Protein AF-A0A1Q7XWP3-F1 (afdb_monomer)

Sequence (192 aa):
VVSLEVFKRYILNAPTAWIFDLDSMLYGTLFMMCGAYTLAAAGHVRADFVYIYMKPRGQAALDLALYFLFFIPGILGLIYAGYDYAALSWRIGEHSTVTAEGPPVYHFKSVIPLAGALVMLQGLAEIVRCVECLRTGAWPARLEDVEEIDVVQTQLGGSEFVDEESRRVAMEGAHAIDEAARHRSVVEHKNP

Solvent-accessible surface area (backbone atoms only — not comparable to full-atom values): 10643 Å² total; per-residue (Å²): 111,67,71,60,49,53,45,28,42,75,73,65,72,52,69,65,84,29,52,65,61,51,50,53,45,50,55,51,49,51,57,50,48,43,55,28,53,36,56,69,68,62,66,58,87,78,90,51,81,69,53,66,81,39,56,56,39,53,36,22,51,50,51,44,49,47,41,62,72,47,47,50,57,50,40,49,49,47,23,52,55,24,41,55,54,16,53,51,27,55,75,68,65,34,50,40,81,90,32,100,74,26,53,74,40,27,68,57,38,45,45,48,24,51,27,31,49,46,31,47,54,44,49,53,54,51,46,52,47,24,55,46,10,56,73,73,53,50,78,74,87,72,84,81,70,82,72,78,74,55,60,64,54,59,56,48,76,71,39,87,89,54,54,74,65,61,43,48,52,50,46,52,49,51,50,50,50,50,52,48,50,53,51,46,58,55,48,63,62,70,57,134

Secondary structure (DSSP, 8-state):
-HHHHHHHHHTSS---TTHHHHHHHHHHHHHHHHHHHHHHTT-S----HHHHTS-HHHHHHHHHHHIIIIIHHHHHHHHHHHHHHHHHHHHHT-B-SSSTTPPB-HHHHHHHHHHHHHHHHHHHHHHHHHHHHHHHSSPPPPPPP-----HHHHHHHT-SSS-HHHHHHHHHHHHHHHHHHHHHHHHHTT--

Foldseek 3Di:
DVVVQVCCVVPVVHHDQQVVVVVVLVVLLVVLLVLLVCLLQVVPDDPDPVLLPDQLLVNLVVLLCCCVPPVVVVLVVQLVVLVVVLVVLVVVQDFDPVTPRGHRCSVSSNSRNVSSVSNVVSSVVSNVQSVVCNVPSDGDDRDDPDPPPPPLLVVLVPDPPDDPVVSVVSVVVSVVVVVVVVVVVVVVSVDD

Radius of gyration: 23.7 Å; Cα contacts (8 Å, |Δi|>4): 153; chains: 1; bounding box: 55×34×57 Å

Structure (mmCIF, N/CA/C/O backbone):
data_AF-A0A1Q7XWP3-F1
#
_entry.id   AF-A0A1Q7XWP3-F1
#
loop_
_atom_site.group_PDB
_atom_site.id
_atom_site.type_symbol
_atom_site.label_atom_id
_atom_site.label_alt_id
_atom_site.label_comp_id
_atom_site.label_asym_id
_atom_site.label_entity_id
_atom_site.label_seq_id
_atom_site.pdbx_PDB_ins_code
_atom_site.Cartn_x
_atom_site.Cartn_y
_atom_site.Cartn_z
_atom_site.occupancy
_atom_site.B_iso_or_equiv
_atom_site.auth_seq_id
_atom_site.auth_comp_id
_atom_site.auth_asym_id
_atom_site.auth_atom_id
_atom_site.pdbx_PDB_model_num
ATOM 1 N N . VAL A 1 1 ? 21.278 2.346 -6.521 1.00 75.50 1 VAL A N 1
ATOM 2 C CA . VAL A 1 1 ? 21.340 2.516 -7.995 1.00 75.50 1 VAL A CA 1
ATOM 3 C C . VAL A 1 1 ? 22.304 3.629 -8.376 1.00 75.50 1 VAL A C 1
ATOM 5 O O . VAL A 1 1 ? 23.293 3.340 -9.038 1.00 75.50 1 VAL A O 1
ATOM 8 N N . VAL A 1 2 ? 22.098 4.845 -7.860 1.00 80.00 2 VAL A N 1
ATOM 9 C CA . VAL A 1 2 ? 22.939 6.029 -8.128 1.00 80.00 2 VAL A CA 1
ATOM 10 C C . VAL A 1 2 ? 24.444 5.774 -7.956 1.00 80.00 2 VAL A C 1
ATOM 12 O O . VAL A 1 2 ? 25.206 6.023 -8.883 1.00 80.00 2 VAL A O 1
ATOM 15 N N . SER A 1 3 ? 24.891 5.196 -6.836 1.00 82.06 3 SER A N 1
ATOM 16 C CA . SER A 1 3 ? 26.326 4.941 -6.599 1.00 82.06 3 SER A CA 1
ATOM 17 C C . SER A 1 3 ? 26.961 3.993 -7.625 1.00 82.06 3 SER A C 1
ATOM 19 O O . SER A 1 3 ? 28.129 4.141 -7.975 1.00 82.06 3 SER A O 1
ATOM 21 N N . LEU A 1 4 ? 26.184 3.030 -8.128 1.00 80.88 4 LEU A N 1
ATOM 22 C CA . LEU A 1 4 ? 26.634 2.036 -9.103 1.00 80.88 4 LEU A CA 1
ATOM 23 C C . LEU A 1 4 ? 26.776 2.667 -10.498 1.00 80.88 4 LEU A C 1
ATOM 25 O O . LEU A 1 4 ? 27.728 2.367 -11.216 1.00 80.88 4 LEU A O 1
ATOM 29 N N . GLU A 1 5 ? 25.883 3.595 -10.852 1.00 81.75 5 GLU A N 1
ATOM 30 C CA . GLU A 1 5 ? 25.992 4.367 -12.094 1.00 81.75 5 GLU A CA 1
ATOM 31 C C . GLU A 1 5 ? 27.137 5.379 -12.046 1.00 81.75 5 GLU A C 1
ATOM 33 O O . GLU A 1 5 ? 27.902 5.476 -13.002 1.00 81.75 5 GLU A O 1
ATOM 38 N N . VAL A 1 6 ? 27.313 6.085 -10.924 1.00 81.56 6 VAL A N 1
ATOM 39 C CA . VAL A 1 6 ? 28.458 6.988 -10.718 1.00 81.56 6 VAL A CA 1
ATOM 40 C C . VAL A 1 6 ? 29.762 6.207 -10.905 1.00 81.56 6 VAL A C 1
ATOM 42 O O . VAL A 1 6 ? 30.622 6.618 -11.681 1.00 81.56 6 VAL A O 1
ATOM 45 N N . PHE A 1 7 ? 29.885 5.027 -10.296 1.00 85.88 7 PHE A N 1
ATOM 46 C CA . PHE A 1 7 ? 31.042 4.157 -10.500 1.00 85.88 7 PHE A CA 1
ATOM 47 C C . PHE A 1 7 ? 31.242 3.796 -11.982 1.00 85.88 7 PHE A C 1
ATOM 49 O O . PHE A 1 7 ? 32.319 4.013 -12.535 1.00 85.88 7 PHE A O 1
ATOM 56 N N . LYS A 1 8 ? 30.210 3.293 -12.668 1.00 82.94 8 LYS A N 1
ATOM 57 C CA . LYS A 1 8 ? 30.311 2.903 -14.085 1.00 82.94 8 LYS A CA 1
ATOM 58 C C . LYS A 1 8 ? 30.679 4.063 -15.008 1.00 82.94 8 LYS A C 1
ATOM 60 O O . LYS A 1 8 ? 31.503 3.897 -15.906 1.00 82.94 8 LYS A O 1
ATOM 65 N N . ARG A 1 9 ? 30.087 5.234 -14.787 1.00 83.12 9 ARG A N 1
ATOM 66 C CA . ARG A 1 9 ? 30.285 6.415 -15.627 1.00 83.12 9 ARG A CA 1
ATOM 67 C C . ARG A 1 9 ? 31.675 7.015 -15.451 1.00 83.12 9 ARG A C 1
ATOM 69 O O . ARG A 1 9 ? 32.280 7.386 -16.447 1.00 83.12 9 ARG A O 1
ATOM 76 N N . TYR A 1 10 ? 32.176 7.089 -14.217 1.00 85.81 10 TYR A N 1
ATOM 77 C CA . TYR A 1 10 ? 33.447 7.762 -13.928 1.00 85.81 10 TYR A CA 1
ATOM 78 C C . TYR A 1 10 ? 34.660 6.828 -13.894 1.00 85.81 10 TYR A C 1
ATOM 80 O O . TYR A 1 10 ? 35.765 7.282 -14.172 1.00 85.81 10 TYR A O 1
ATOM 88 N N . ILE A 1 11 ? 34.483 5.542 -13.575 1.00 87.75 11 ILE A N 1
ATOM 89 C CA . ILE A 1 11 ? 35.595 4.579 -13.475 1.00 87.75 11 ILE A CA 1
ATOM 90 C C . ILE A 1 11 ? 35.646 3.664 -14.699 1.00 87.75 11 ILE A C 1
ATOM 92 O O . ILE A 1 11 ? 36.725 3.420 -15.231 1.00 87.75 11 ILE A O 1
ATOM 96 N N . LEU A 1 12 ? 34.496 3.173 -15.172 1.00 84.50 12 LEU A N 1
ATOM 97 C CA . LEU A 1 12 ? 34.437 2.225 -16.293 1.00 84.50 12 LEU A CA 1
ATOM 98 C C . LEU A 1 12 ? 34.185 2.889 -17.657 1.00 84.50 12 LEU A C 1
ATOM 100 O O . LEU A 1 12 ? 34.215 2.192 -18.667 1.00 84.50 12 LEU A O 1
ATOM 104 N N . ASN A 1 13 ? 33.936 4.207 -17.704 1.00 80.00 13 ASN A N 1
ATOM 105 C CA . ASN A 1 13 ? 33.553 4.954 -18.915 1.00 80.00 13 ASN A CA 1
ATOM 106 C C . ASN A 1 13 ? 32.414 4.290 -19.723 1.00 80.00 13 ASN A C 1
ATOM 108 O O . ASN A 1 13 ? 32.331 4.440 -20.940 1.00 80.00 13 ASN A O 1
ATOM 112 N N . ALA A 1 14 ? 31.524 3.558 -19.047 1.00 80.56 14 ALA A N 1
ATOM 113 C CA . ALA A 1 14 ? 30.456 2.771 -19.660 1.00 80.56 14 ALA A CA 1
ATOM 114 C C . ALA A 1 14 ? 29.099 3.140 -19.029 1.0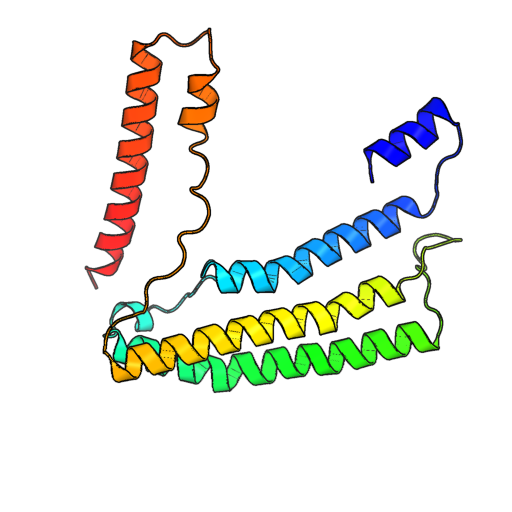0 80.56 14 ALA A C 1
ATOM 116 O O . ALA A 1 14 ? 28.604 2.402 -18.171 1.00 80.56 14 ALA A O 1
ATOM 117 N N . PRO A 1 15 ? 28.519 4.306 -19.382 1.00 78.50 15 PRO A N 1
ATOM 118 C CA . PRO A 1 15 ? 27.241 4.750 -18.829 1.00 78.50 15 PRO A CA 1
ATOM 119 C C . PRO A 1 15 ? 26.093 3.835 -19.272 1.00 78.50 15 PRO A C 1
ATOM 121 O O . PRO A 1 15 ? 26.050 3.394 -20.422 1.00 78.50 15 PRO A O 1
ATOM 124 N N . THR A 1 16 ? 25.142 3.573 -18.374 1.00 79.56 16 THR A N 1
ATOM 125 C CA . THR A 1 16 ? 23.995 2.699 -18.666 1.00 79.56 16 THR A CA 1
ATOM 126 C C . THR A 1 16 ? 22.783 3.556 -19.032 1.00 79.56 16 THR A C 1
ATOM 128 O O . THR A 1 16 ? 22.210 4.215 -18.169 1.00 79.56 16 THR A O 1
ATOM 131 N N . ALA A 1 17 ? 22.367 3.553 -20.302 1.00 79.62 17 ALA A N 1
ATOM 132 C CA . ALA A 1 17 ? 21.347 4.482 -20.804 1.00 79.62 17 ALA A CA 1
ATOM 133 C C . ALA A 1 17 ? 19.994 4.385 -20.068 1.00 79.62 17 ALA A C 1
ATOM 135 O O . ALA A 1 17 ? 19.380 5.404 -19.774 1.00 79.62 17 ALA A O 1
ATOM 136 N N . TRP A 1 18 ? 19.556 3.173 -19.722 1.00 83.06 18 TRP A N 1
ATOM 137 C CA . TRP A 1 18 ? 18.237 2.902 -19.134 1.00 83.06 18 TRP A CA 1
ATOM 138 C C . TRP A 1 18 ? 18.186 2.988 -17.599 1.00 83.06 18 TRP A C 1
ATOM 140 O O . TRP A 1 18 ? 17.156 2.705 -16.988 1.00 83.06 18 TRP A O 1
ATOM 150 N N . ILE A 1 19 ? 19.288 3.356 -16.942 1.00 84.62 19 ILE A N 1
ATOM 151 C CA . ILE A 1 19 ? 19.389 3.325 -15.476 1.00 84.62 19 ILE A CA 1
ATOM 152 C C . ILE A 1 19 ? 18.407 4.285 -14.789 1.00 84.62 19 ILE A C 1
ATOM 154 O O . ILE A 1 19 ? 17.911 3.983 -13.708 1.00 84.62 19 ILE A O 1
ATOM 158 N N . PHE A 1 20 ? 18.108 5.419 -15.426 1.00 83.50 20 PHE A N 1
ATOM 159 C CA . PHE A 1 20 ? 17.171 6.416 -14.910 1.00 83.50 20 PHE A CA 1
ATOM 160 C C . PHE A 1 20 ? 15.727 5.890 -14.912 1.00 83.50 20 PHE A C 1
ATOM 162 O O . PHE A 1 20 ? 14.982 6.093 -13.950 1.00 83.50 20 PHE A O 1
ATOM 169 N N . ASP A 1 21 ? 15.361 5.141 -15.953 1.00 86.56 21 ASP A N 1
ATOM 170 C CA . ASP A 1 21 ? 14.068 4.466 -16.057 1.00 86.56 21 ASP A CA 1
ATOM 171 C C . ASP A 1 21 ? 13.919 3.434 -14.931 1.00 86.56 21 ASP A C 1
ATOM 173 O O . ASP A 1 21 ? 12.885 3.386 -14.262 1.00 86.56 21 ASP A O 1
ATOM 177 N N . LEU A 1 22 ? 14.972 2.645 -14.671 1.00 87.38 22 LEU A N 1
ATOM 178 C CA . LEU A 1 22 ? 14.985 1.673 -13.575 1.00 87.38 22 LEU A CA 1
ATOM 179 C C . LEU A 1 22 ? 14.854 2.356 -12.208 1.00 87.38 22 LEU A C 1
ATOM 181 O O . LEU A 1 22 ? 14.096 1.886 -11.361 1.00 87.38 22 LEU A O 1
ATOM 185 N N . ASP A 1 23 ? 15.590 3.443 -11.980 1.00 88.25 23 ASP A N 1
ATOM 186 C CA . ASP A 1 23 ? 15.545 4.187 -10.719 1.00 88.25 23 ASP A CA 1
ATOM 187 C C . ASP A 1 23 ? 14.125 4.706 -10.445 1.00 88.25 23 ASP A C 1
ATOM 189 O O . ASP A 1 23 ? 13.568 4.481 -9.371 1.00 88.25 23 ASP A O 1
ATOM 193 N N . SER A 1 24 ? 13.475 5.265 -11.469 1.00 87.88 24 SER A N 1
ATOM 194 C CA . SER A 1 24 ? 12.080 5.714 -11.399 1.00 87.88 24 SER A CA 1
ATOM 195 C C . SER A 1 24 ? 11.110 4.570 -11.069 1.00 87.88 24 SER A C 1
ATOM 197 O O . SER A 1 24 ? 10.223 4.728 -10.227 1.00 87.88 24 SER A O 1
ATOM 199 N N . MET A 1 25 ? 11.290 3.392 -11.677 1.00 91.69 25 MET A N 1
ATOM 200 C CA . MET A 1 25 ? 10.489 2.197 -11.370 1.00 91.69 25 MET A CA 1
ATOM 201 C C . MET A 1 25 ? 10.702 1.713 -9.929 1.00 91.69 25 MET A C 1
ATOM 203 O O . MET A 1 25 ? 9.754 1.293 -9.263 1.00 91.69 25 MET A O 1
ATOM 207 N N . LEU A 1 26 ? 11.928 1.779 -9.411 1.00 90.88 26 LEU A N 1
ATOM 208 C CA . LEU A 1 26 ? 12.236 1.397 -8.033 1.00 90.88 26 LEU A CA 1
ATOM 209 C C . LEU A 1 26 ? 11.620 2.367 -7.023 1.00 90.88 26 LEU A C 1
ATOM 211 O O . LEU A 1 26 ? 10.997 1.919 -6.061 1.00 90.88 26 LEU A O 1
ATOM 215 N N . TYR A 1 27 ? 11.711 3.676 -7.265 1.00 90.19 27 TYR A N 1
ATOM 216 C CA . TYR A 1 27 ? 11.034 4.676 -6.436 1.00 90.19 27 TYR A CA 1
ATOM 217 C C . TYR A 1 27 ? 9.514 4.495 -6.449 1.00 90.19 27 TYR A C 1
ATOM 219 O O . TYR A 1 27 ? 8.887 4.501 -5.390 1.00 90.19 27 TYR A O 1
ATOM 227 N N . GLY A 1 28 ? 8.919 4.249 -7.620 1.00 91.69 28 GLY A N 1
ATOM 228 C CA . GLY A 1 28 ? 7.493 3.938 -7.724 1.00 91.69 28 GLY A CA 1
ATOM 229 C C . GLY A 1 28 ? 7.113 2.662 -6.966 1.00 91.69 28 GLY A C 1
ATOM 230 O O . GLY A 1 28 ? 6.091 2.629 -6.286 1.00 91.69 28 GLY A O 1
ATOM 231 N N . THR A 1 29 ? 7.957 1.629 -7.029 1.00 92.56 29 THR A N 1
ATOM 232 C CA . THR A 1 29 ? 7.773 0.367 -6.292 1.00 92.56 29 THR A CA 1
ATOM 233 C C . THR A 1 29 ? 7.763 0.614 -4.791 1.00 92.56 29 THR A C 1
ATOM 235 O O . THR A 1 29 ? 6.833 0.188 -4.110 1.00 92.56 29 THR A O 1
ATOM 238 N N . LEU A 1 30 ? 8.756 1.346 -4.281 1.00 91.38 30 LEU A N 1
ATOM 239 C CA . LEU A 1 30 ? 8.828 1.725 -2.872 1.00 91.38 30 LEU A CA 1
ATOM 240 C C . LEU A 1 30 ? 7.565 2.479 -2.448 1.00 91.38 30 LEU A C 1
ATOM 242 O O . LEU A 1 30 ? 6.933 2.098 -1.469 1.00 91.38 30 LEU A O 1
ATOM 246 N N . PHE A 1 31 ? 7.147 3.481 -3.224 1.00 89.88 31 PHE A N 1
ATOM 247 C CA . PHE A 1 31 ? 5.954 4.269 -2.923 1.00 89.88 31 PHE A CA 1
ATOM 248 C C . PHE A 1 31 ? 4.675 3.421 -2.867 1.00 89.88 31 PHE A C 1
ATOM 250 O O . PHE A 1 31 ? 3.896 3.546 -1.923 1.00 89.88 31 PHE A O 1
ATOM 257 N N . MET A 1 32 ? 4.467 2.520 -3.832 1.00 91.31 32 MET A N 1
ATOM 258 C CA . MET A 1 32 ? 3.310 1.616 -3.831 1.00 91.31 32 MET A CA 1
ATOM 259 C C . MET A 1 32 ? 3.304 0.698 -2.602 1.00 91.31 32 MET A C 1
ATOM 261 O O . MET A 1 32 ? 2.260 0.494 -1.984 1.00 91.31 32 MET A O 1
ATOM 265 N N . MET A 1 33 ? 4.471 0.181 -2.211 1.00 88.88 33 MET A N 1
ATOM 266 C CA . MET A 1 33 ? 4.614 -0.696 -1.045 1.00 88.88 33 MET A CA 1
ATOM 267 C C . MET A 1 33 ? 4.410 0.047 0.284 1.00 88.88 33 MET A C 1
ATOM 269 O O . MET A 1 33 ? 3.855 -0.526 1.225 1.00 88.88 33 MET A O 1
ATOM 273 N N . CYS A 1 34 ? 4.765 1.334 0.358 1.00 86.81 34 CYS A N 1
ATOM 274 C CA . CYS A 1 34 ? 4.508 2.177 1.530 1.00 86.81 34 CYS A CA 1
ATOM 275 C C . CYS A 1 34 ? 3.014 2.280 1.877 1.00 86.81 34 CYS A C 1
ATOM 277 O O . CYS A 1 34 ? 2.680 2.478 3.044 1.00 86.81 34 CYS A O 1
ATOM 279 N N . GLY A 1 35 ? 2.100 2.102 0.916 1.00 80.75 35 GLY A N 1
ATOM 280 C CA . GLY A 1 35 ? 0.657 2.119 1.182 1.00 80.75 35 GLY A CA 1
ATOM 281 C C . GLY A 1 35 ? 0.221 1.068 2.212 1.00 80.75 35 GLY A C 1
ATOM 282 O O . GLY A 1 35 ? -0.567 1.364 3.106 1.00 80.75 35 GLY A O 1
ATOM 283 N N . ALA A 1 36 ? 0.778 -0.145 2.148 1.00 78.69 36 ALA A N 1
ATOM 284 C CA . ALA A 1 36 ? 0.466 -1.199 3.116 1.00 78.69 36 ALA A CA 1
ATOM 285 C C . ALA A 1 36 ? 1.075 -0.900 4.496 1.00 78.69 36 ALA A C 1
ATOM 287 O O . ALA A 1 36 ? 0.416 -1.080 5.519 1.00 78.69 36 ALA A O 1
ATOM 288 N N . TYR A 1 37 ? 2.313 -0.395 4.516 1.00 80.12 37 TYR A N 1
ATOM 289 C CA . TYR A 1 37 ? 3.022 -0.038 5.746 1.00 80.12 37 TYR A CA 1
ATOM 290 C C . TYR A 1 37 ? 2.342 1.117 6.494 1.00 80.12 37 TYR A C 1
ATOM 292 O O . TYR A 1 37 ? 2.072 1.015 7.684 1.00 80.12 37 TYR A O 1
ATOM 300 N N . THR A 1 38 ? 1.984 2.189 5.787 1.00 78.00 38 THR A N 1
ATOM 301 C CA . THR A 1 38 ? 1.289 3.350 6.372 1.00 78.00 38 THR A CA 1
ATOM 302 C C . THR A 1 38 ? -0.075 2.988 6.954 1.00 78.00 38 THR A C 1
ATOM 304 O O . THR A 1 38 ? -0.447 3.508 8.007 1.00 78.00 38 THR A O 1
ATOM 307 N N . LEU A 1 39 ? -0.807 2.066 6.318 1.00 77.38 39 LEU A N 1
ATOM 308 C CA . LEU A 1 39 ? -2.056 1.544 6.870 1.00 77.38 39 LEU A CA 1
ATOM 309 C C . LEU A 1 39 ? -1.810 0.713 8.139 1.00 77.38 39 LEU A C 1
ATOM 311 O O . LEU A 1 39 ? -2.565 0.836 9.101 1.00 77.38 39 LEU A O 1
ATOM 315 N N . ALA A 1 40 ? -0.743 -0.091 8.173 1.00 70.06 40 ALA A N 1
ATOM 316 C CA . ALA A 1 40 ? -0.364 -0.856 9.362 1.00 70.06 40 ALA A CA 1
ATOM 317 C C . ALA A 1 40 ? -0.004 0.049 10.550 1.00 70.06 40 ALA A C 1
ATOM 319 O O . ALA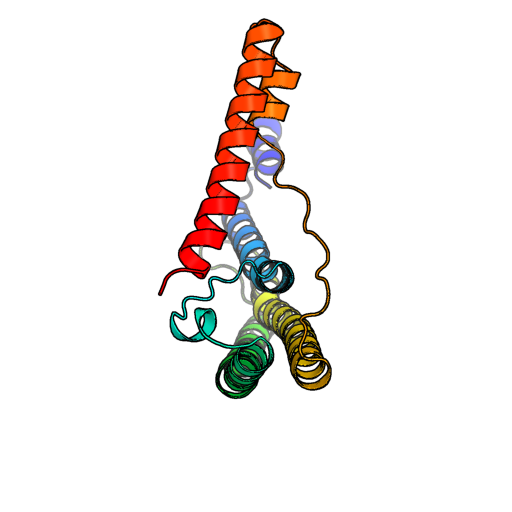 A 1 40 ? -0.481 -0.181 11.668 1.00 70.06 40 ALA A O 1
ATOM 320 N N . ALA A 1 41 ? 0.725 1.126 10.264 1.00 71.62 41 ALA A N 1
ATOM 321 C CA . ALA A 1 41 ? 1.148 2.151 11.213 1.00 71.62 41 ALA A CA 1
ATOM 322 C C . ALA A 1 41 ? 0.014 3.072 11.703 1.00 71.62 41 ALA A C 1
ATOM 324 O O . ALA A 1 41 ? 0.233 3.964 12.516 1.00 71.62 41 ALA A O 1
ATOM 325 N N . ALA A 1 42 ? -1.215 2.921 11.186 1.00 69.56 42 ALA A N 1
ATOM 326 C CA . ALA A 1 42 ? -2.305 3.886 11.387 1.00 69.56 42 ALA A CA 1
ATOM 327 C C . ALA A 1 42 ? -1.933 5.345 11.050 1.00 69.56 42 ALA A C 1
ATOM 329 O O . ALA A 1 42 ? -2.613 6.272 11.489 1.00 69.56 42 ALA A O 1
ATOM 330 N N . GLY A 1 43 ? -0.909 5.548 10.216 1.00 62.75 43 GLY A N 1
ATOM 331 C CA . GLY A 1 43 ? -0.474 6.860 9.733 1.00 62.75 43 GLY A CA 1
ATOM 332 C C . GLY A 1 43 ? -1.353 7.414 8.610 1.00 62.75 43 GLY A C 1
ATOM 333 O O . GLY A 1 43 ? -1.055 8.463 8.045 1.00 62.75 43 GLY A O 1
ATOM 334 N N . HIS A 1 44 ? -2.429 6.711 8.246 1.00 73.19 44 HIS A N 1
ATOM 335 C CA . HIS A 1 44 ? -3.396 7.223 7.286 1.00 73.19 44 HIS A CA 1
ATOM 336 C C . HIS A 1 44 ? -4.184 8.373 7.920 1.00 73.19 44 HIS A C 1
ATOM 338 O 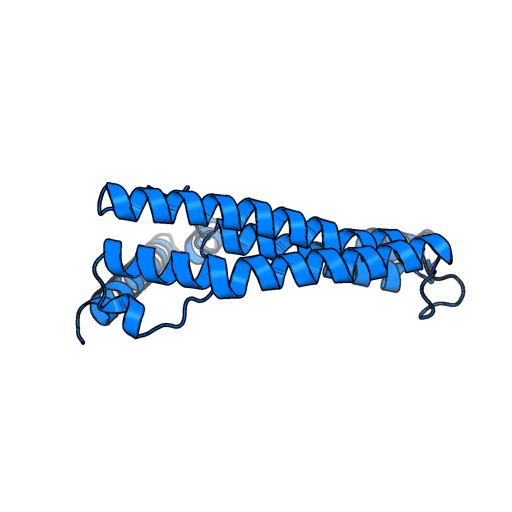O . HIS A 1 44 ? -4.788 8.210 8.983 1.00 73.19 44 HIS A O 1
ATOM 344 N N . VAL A 1 45 ? -4.188 9.537 7.269 1.00 64.62 45 VAL A N 1
ATOM 345 C CA . VAL A 1 45 ? -4.900 10.719 7.766 1.00 64.62 45 VAL A CA 1
ATOM 346 C C . VAL A 1 45 ? -6.397 10.416 7.817 1.00 64.62 45 VAL A C 1
ATOM 348 O O . VAL A 1 45 ? -7.066 10.323 6.789 1.00 64.62 45 VAL A O 1
ATOM 351 N N . ARG A 1 46 ? -6.930 10.261 9.031 1.00 69.50 46 ARG A N 1
ATOM 352 C CA . ARG A 1 46 ? -8.367 10.131 9.288 1.00 69.50 46 ARG A CA 1
ATOM 353 C C . ARG A 1 46 ? -8.938 11.519 9.551 1.00 69.50 46 ARG A C 1
ATOM 355 O O . ARG A 1 46 ? -8.897 12.010 10.673 1.00 69.50 46 ARG A O 1
ATOM 362 N N . ALA A 1 47 ? -9.412 12.179 8.500 1.00 54.75 47 ALA A N 1
ATOM 363 C CA . ALA A 1 47 ? -10.023 13.500 8.597 1.00 54.75 47 ALA A CA 1
ATOM 364 C C . ALA A 1 47 ? -11.537 13.363 8.808 1.00 54.75 47 ALA A C 1
ATOM 366 O O . ALA A 1 47 ? -12.307 13.489 7.861 1.00 54.75 47 ALA A O 1
ATOM 367 N N . ASP A 1 48 ? -11.973 13.070 10.032 1.00 69.88 48 ASP A N 1
ATOM 368 C CA . ASP A 1 48 ? -13.405 13.056 10.338 1.00 69.88 48 ASP A CA 1
ATOM 369 C C . ASP A 1 48 ? -13.701 13.694 11.701 1.00 69.88 48 ASP A C 1
ATOM 371 O O . ASP A 1 48 ? -13.356 13.163 12.757 1.00 69.88 48 ASP A O 1
ATOM 375 N N . PHE A 1 49 ? -14.361 14.855 11.668 1.00 74.69 49 PHE A N 1
ATOM 376 C CA . PHE A 1 49 ? -14.814 15.568 12.864 1.00 74.69 49 PHE A CA 1
ATOM 377 C C . PHE A 1 49 ? -15.840 14.755 13.663 1.00 74.69 49 PHE A C 1
ATOM 379 O O . PHE A 1 49 ? -15.901 14.869 14.886 1.00 74.69 49 PHE A O 1
ATOM 386 N N . VAL A 1 50 ? -16.639 13.912 13.000 1.00 77.19 50 VAL A N 1
ATOM 387 C CA . VAL A 1 50 ? -17.658 13.079 13.654 1.00 77.19 50 VAL A CA 1
ATOM 388 C C . VAL A 1 50 ? -17.000 11.996 14.509 1.00 77.19 50 VAL A C 1
ATOM 390 O O . VAL A 1 50 ? -17.495 11.683 15.593 1.00 77.19 50 VAL A O 1
ATOM 393 N N . TYR A 1 51 ? -15.857 11.468 14.067 1.00 80.62 51 TYR A N 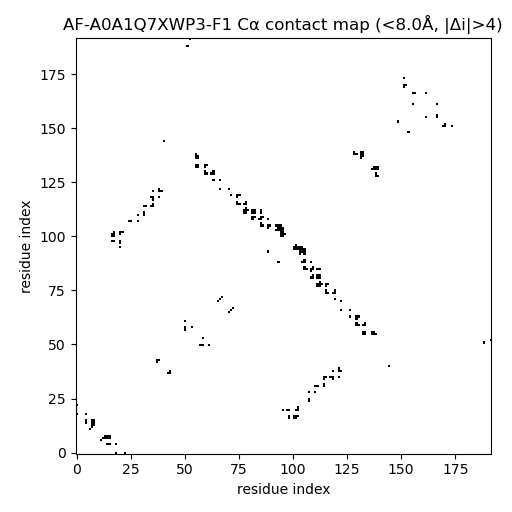1
ATOM 394 C CA . TYR A 1 51 ? -15.126 10.396 14.746 1.00 80.62 51 TYR A CA 1
ATOM 395 C C . TYR A 1 51 ? -14.683 10.787 16.167 1.00 80.62 51 TYR A C 1
ATOM 397 O O . TYR A 1 51 ? -14.730 9.963 17.084 1.00 80.62 51 TYR A O 1
ATOM 405 N N . ILE A 1 52 ? -14.314 12.056 16.373 1.00 79.06 52 ILE A N 1
ATOM 406 C CA . ILE A 1 52 ? -13.791 12.582 17.648 1.00 79.06 52 ILE A CA 1
ATOM 407 C C . ILE A 1 52 ? -14.841 12.501 18.765 1.00 79.06 52 ILE A C 1
ATOM 409 O O . ILE A 1 52 ? -14.530 12.148 19.901 1.00 79.06 52 ILE A O 1
ATOM 413 N N . TYR A 1 53 ? -16.109 12.758 18.442 1.00 82.44 53 TYR A N 1
ATOM 414 C CA . TYR A 1 53 ? -17.200 12.779 19.424 1.00 82.44 53 TYR A CA 1
ATOM 415 C C . TYR A 1 53 ? -17.823 11.402 19.687 1.00 82.44 53 TYR A C 1
ATOM 417 O O . TYR A 1 53 ? -18.709 11.257 20.536 1.00 82.44 53 TYR A O 1
ATOM 425 N N . MET A 1 54 ? -17.392 10.373 18.958 1.00 83.94 54 MET A N 1
ATOM 426 C CA . MET A 1 54 ? -17.952 9.033 19.061 1.00 83.94 54 MET A CA 1
ATOM 427 C C . MET A 1 54 ? -17.285 8.212 20.167 1.00 83.94 54 MET A C 1
ATOM 429 O O . MET A 1 54 ? -16.073 8.210 20.350 1.00 83.94 54 MET A O 1
ATOM 433 N N . LYS A 1 55 ? -18.092 7.413 20.877 1.00 88.94 55 LYS A N 1
ATOM 434 C CA . LYS A 1 55 ? -17.573 6.346 21.749 1.00 88.94 55 LYS A CA 1
ATOM 435 C C . LYS A 1 55 ? -16.801 5.316 20.904 1.00 88.94 55 LYS A C 1
ATOM 437 O O . LYS A 1 55 ? -17.157 5.144 19.736 1.00 88.94 55 LYS A O 1
ATOM 442 N N . PRO A 1 56 ? -15.872 4.529 21.484 1.00 86.62 56 PRO A N 1
ATOM 443 C CA . PRO A 1 56 ? -15.077 3.541 20.741 1.00 86.62 56 PRO A CA 1
ATOM 444 C C . PRO A 1 56 ? -15.906 2.598 19.854 1.00 86.62 56 PRO A C 1
ATOM 446 O O . PRO A 1 56 ? -15.527 2.289 18.731 1.00 86.62 56 PRO A O 1
ATOM 449 N N . ARG A 1 57 ? -17.103 2.210 20.310 1.00 88.31 57 ARG A N 1
ATOM 450 C CA . ARG A 1 57 ? -18.037 1.393 19.519 1.00 88.31 57 ARG A CA 1
ATOM 451 C C . ARG A 1 57 ? -18.622 2.116 18.302 1.00 88.31 57 ARG A C 1
ATOM 453 O O . ARG A 1 57 ? -18.831 1.486 17.276 1.00 88.31 57 ARG A O 1
ATOM 460 N N . GLY A 1 58 ? -18.913 3.411 18.424 1.00 88.12 58 GLY A N 1
ATOM 461 C CA . GLY A 1 58 ? -19.398 4.228 17.309 1.00 88.12 58 GLY A CA 1
ATOM 462 C C . GLY A 1 58 ? -18.305 4.442 16.265 1.00 88.12 58 GLY A C 1
ATOM 463 O O . GLY A 1 58 ? -18.558 4.245 15.082 1.00 88.12 58 GLY A O 1
ATOM 464 N N . GLN A 1 59 ? -17.083 4.723 16.727 1.00 89.31 59 GLN A N 1
ATOM 465 C CA . GLN A 1 59 ? -15.887 4.808 15.886 1.00 89.31 59 GLN A CA 1
ATOM 466 C C . GLN A 1 59 ? -15.662 3.508 15.106 1.00 89.31 59 GLN A C 1
ATOM 468 O O . GLN A 1 59 ? -15.595 3.525 13.884 1.00 89.31 59 GLN A O 1
ATOM 473 N N . ALA A 1 60 ? -15.649 2.365 15.798 1.00 90.19 60 ALA A N 1
ATOM 474 C CA . ALA A 1 60 ? -15.454 1.066 15.162 1.00 90.19 60 ALA A CA 1
ATOM 475 C C . ALA A 1 60 ? -16.586 0.692 14.187 1.00 90.19 60 ALA A C 1
ATOM 477 O O . ALA A 1 60 ? -16.327 0.036 13.183 1.00 90.19 60 ALA A O 1
ATOM 478 N N . ALA A 1 61 ? -17.835 1.099 14.452 1.00 91.75 61 ALA A N 1
ATOM 479 C CA . ALA A 1 61 ? -18.949 0.882 13.527 1.00 91.75 61 ALA A CA 1
ATOM 480 C C . ALA A 1 61 ? -18.800 1.714 12.244 1.00 91.75 61 ALA A C 1
ATOM 482 O O . ALA A 1 61 ? -19.038 1.195 11.153 1.00 91.75 61 ALA A O 1
ATOM 483 N N . LEU A 1 62 ? -18.405 2.983 12.380 1.00 91.44 62 LEU A N 1
ATOM 484 C CA . LEU A 1 62 ? -18.146 3.871 11.251 1.00 91.44 62 LEU A CA 1
ATOM 485 C C . LEU A 1 62 ? -16.962 3.364 10.422 1.00 91.44 62 LEU A C 1
ATOM 487 O O . LEU A 1 62 ? -17.117 3.172 9.219 1.00 91.44 62 LEU A O 1
ATOM 491 N N . ASP A 1 63 ? -15.832 3.058 11.065 1.00 90.69 63 ASP A N 1
ATOM 492 C CA . ASP A 1 63 ? -14.647 2.507 10.399 1.00 90.69 63 ASP A CA 1
ATOM 493 C C . ASP A 1 63 ? -15.001 1.219 9.654 1.00 90.69 63 ASP A C 1
ATOM 495 O O . ASP A 1 63 ? -14.689 1.081 8.474 1.00 90.69 63 ASP A O 1
ATOM 499 N N . LEU A 1 64 ? -15.732 0.300 10.293 1.00 93.50 64 LEU A N 1
ATOM 500 C CA . LEU A 1 64 ? -16.175 -0.938 9.656 1.00 93.50 64 LEU A CA 1
ATOM 501 C C . LEU A 1 64 ? -17.049 -0.668 8.421 1.00 93.50 64 LEU A C 1
ATOM 503 O O . LEU A 1 64 ? -16.859 -1.305 7.385 1.00 93.50 64 LEU A O 1
ATOM 507 N N . ALA A 1 65 ? -17.983 0.281 8.506 1.00 94.12 65 ALA A N 1
ATOM 508 C CA . ALA A 1 65 ? -18.820 0.665 7.373 1.00 94.12 65 ALA A CA 1
ATOM 509 C C . ALA A 1 65 ? -17.986 1.253 6.223 1.00 94.12 65 ALA A C 1
ATOM 511 O O . ALA A 1 65 ? -18.194 0.874 5.071 1.00 94.12 65 ALA A O 1
ATOM 512 N N . LEU A 1 66 ? -17.013 2.119 6.520 1.00 92.56 66 LEU A N 1
ATOM 513 C CA . LEU A 1 66 ? -16.102 2.692 5.524 1.00 92.56 66 LEU A CA 1
ATOM 514 C C . LEU A 1 66 ? -15.208 1.621 4.888 1.00 92.56 66 LEU A C 1
ATOM 516 O O . LEU A 1 66 ? -15.009 1.627 3.669 1.00 92.56 66 LEU A O 1
ATOM 520 N N . TYR A 1 67 ? -14.733 0.661 5.683 1.00 93.19 67 TYR A N 1
ATOM 521 C CA . TYR A 1 67 ? -13.964 -0.470 5.180 1.00 93.19 67 TYR A CA 1
ATOM 522 C C . TYR A 1 67 ? -14.778 -1.297 4.178 1.00 93.19 67 TYR A C 1
ATOM 524 O O . TYR A 1 67 ? -14.297 -1.623 3.094 1.00 93.19 67 TYR A O 1
ATOM 532 N N . PHE A 1 68 ? -16.033 -1.606 4.498 1.00 95.44 68 PHE A N 1
ATOM 533 C CA . PHE A 1 68 ? -16.884 -2.386 3.602 1.00 95.44 68 PHE A CA 1
ATOM 534 C C . PHE A 1 68 ? -17.345 -1.609 2.366 1.00 95.44 68 PHE A C 1
ATOM 536 O O . PHE A 1 68 ? -17.359 -2.170 1.272 1.00 95.44 68 PHE A O 1
ATOM 543 N N . LEU A 1 69 ? -17.730 -0.341 2.526 1.00 95.31 69 LEU A N 1
ATOM 544 C CA . LEU A 1 69 ? -18.359 0.438 1.459 1.00 95.31 69 LEU A CA 1
ATOM 545 C C . LEU A 1 69 ? -17.351 1.058 0.489 1.00 95.31 69 LEU A C 1
ATOM 547 O O . LEU A 1 69 ? -17.650 1.175 -0.696 1.00 95.31 69 LEU A O 1
ATOM 551 N N . PHE A 1 70 ? -16.172 1.453 0.973 1.00 93.88 70 PHE A N 1
ATOM 552 C CA . PHE A 1 70 ? -15.193 2.184 0.167 1.00 93.88 70 PHE A CA 1
ATOM 553 C C . PHE A 1 70 ? -13.870 1.439 0.033 1.00 93.88 70 PHE A C 1
ATOM 555 O O . PHE A 1 70 ? -13.367 1.296 -1.080 1.00 93.88 70 PHE A O 1
ATOM 562 N N . PHE A 1 71 ? -13.316 0.928 1.134 1.00 93.69 71 PHE A N 1
ATOM 563 C CA . PHE A 1 71 ? -11.990 0.313 1.102 1.00 93.69 71 PHE A CA 1
ATOM 564 C C . PHE A 1 71 ? -11.976 -0.994 0.303 1.00 93.69 71 PHE A C 1
ATOM 566 O O . PHE A 1 71 ? -11.224 -1.108 -0.660 1.00 93.69 71 PHE A O 1
ATOM 573 N N . ILE A 1 72 ? -12.816 -1.973 0.658 1.00 95.94 72 ILE A N 1
ATOM 574 C CA . ILE A 1 72 ? -12.851 -3.277 -0.020 1.00 95.94 72 ILE A CA 1
ATOM 575 C C . ILE A 1 72 ? -13.114 -3.122 -1.524 1.00 95.94 72 ILE A C 1
ATOM 577 O O . ILE A 1 72 ? -12.289 -3.597 -2.306 1.00 95.94 72 ILE A O 1
ATOM 581 N N . PRO A 1 73 ? -14.200 -2.463 -1.977 1.00 96.81 73 PRO A N 1
ATOM 582 C CA . PRO A 1 73 ? -14.449 -2.330 -3.410 1.00 96.81 73 PRO A CA 1
ATOM 583 C C . PRO A 1 73 ? -13.374 -1.493 -4.110 1.00 96.81 73 PRO A C 1
ATOM 585 O O . PRO A 1 73 ? -12.990 -1.828 -5.229 1.00 96.81 73 PRO A O 1
ATOM 588 N N . GLY A 1 74 ? -12.837 -0.459 -3.452 1.00 96.38 74 GLY A N 1
ATOM 589 C CA . GLY A 1 74 ? -11.759 0.363 -3.999 1.00 96.38 74 GLY A CA 1
AT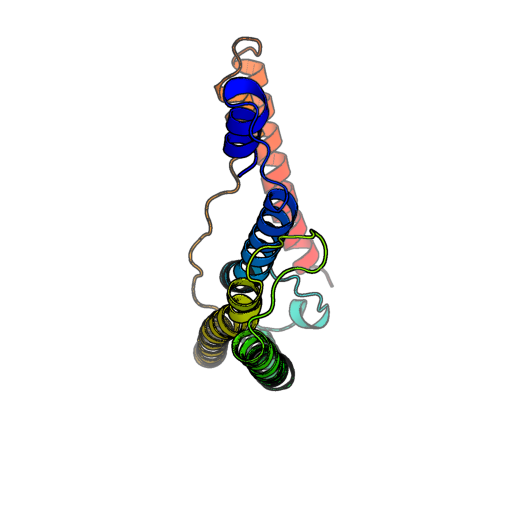OM 590 C C . GLY A 1 74 ? -10.471 -0.429 -4.230 1.00 96.38 74 GLY A C 1
ATOM 591 O O . GLY A 1 74 ? -9.924 -0.414 -5.332 1.00 96.38 74 GLY A O 1
ATOM 592 N N . ILE A 1 75 ? -10.008 -1.174 -3.224 1.00 95.94 75 ILE A N 1
ATOM 593 C CA . ILE A 1 75 ? -8.778 -1.969 -3.322 1.00 95.94 75 ILE A CA 1
ATOM 594 C C . ILE A 1 75 ? -8.975 -3.192 -4.226 1.00 95.94 75 ILE A C 1
ATOM 596 O O . ILE A 1 75 ? -8.072 -3.523 -4.990 1.00 95.94 75 ILE A O 1
ATOM 600 N N . LEU A 1 76 ? -10.148 -3.837 -4.227 1.00 97.25 76 LEU A N 1
ATOM 601 C CA . LEU A 1 76 ? -10.447 -4.892 -5.205 1.00 97.25 76 LEU A CA 1
ATOM 602 C C . LEU A 1 76 ? -10.430 -4.353 -6.638 1.00 97.25 76 LEU A C 1
ATOM 604 O O . LEU A 1 76 ? -9.856 -4.996 -7.515 1.00 97.25 76 LEU A O 1
ATOM 608 N N . GLY A 1 77 ? -11.002 -3.169 -6.871 1.00 97.38 77 GLY A N 1
ATOM 609 C CA . GLY A 1 77 ? -10.934 -2.487 -8.162 1.00 97.38 77 GLY A CA 1
ATOM 610 C C 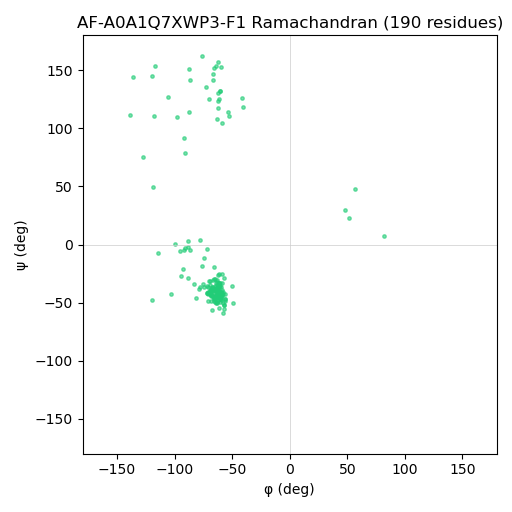. GLY A 1 77 ? -9.494 -2.192 -8.584 1.00 97.38 77 GLY A C 1
ATOM 611 O O . GLY A 1 77 ? -9.123 -2.470 -9.724 1.00 97.38 77 GLY A O 1
ATOM 612 N N . LEU A 1 78 ? -8.660 -1.713 -7.653 1.00 95.25 78 LEU A N 1
ATOM 613 C CA . LEU A 1 78 ? -7.229 -1.488 -7.876 1.00 95.25 78 LEU A CA 1
ATOM 614 C C . LEU A 1 78 ? -6.489 -2.783 -8.240 1.00 95.25 78 LEU A C 1
ATOM 616 O O . LEU A 1 78 ? -5.709 -2.786 -9.188 1.00 95.25 78 LEU A O 1
ATOM 620 N N . ILE A 1 79 ? -6.730 -3.879 -7.515 1.00 97.06 79 ILE A N 1
ATOM 621 C CA . ILE A 1 79 ? -6.099 -5.179 -7.790 1.00 97.06 79 ILE A CA 1
ATOM 622 C C . ILE A 1 79 ? -6.548 -5.709 -9.151 1.00 97.06 79 ILE A C 1
ATOM 624 O O . ILE A 1 79 ? -5.709 -6.157 -9.925 1.00 97.06 79 ILE A O 1
ATOM 628 N N . TYR A 1 80 ? -7.845 -5.644 -9.454 1.00 97.69 80 TYR A N 1
ATOM 629 C CA . TYR A 1 80 ? -8.405 -6.119 -10.716 1.00 97.69 80 TYR A CA 1
ATOM 630 C C . TYR A 1 80 ? -7.825 -5.349 -11.911 1.00 97.69 80 TYR A C 1
ATOM 632 O O . TYR A 1 80 ? -7.215 -5.944 -12.798 1.00 97.69 80 TYR A O 1
ATOM 640 N N . ALA A 1 81 ? -7.922 -4.017 -11.892 1.00 96.81 81 ALA A N 1
ATOM 641 C CA . ALA A 1 81 ? -7.382 -3.176 -12.957 1.00 96.81 81 ALA A CA 1
ATOM 642 C C . ALA A 1 81 ? -5.850 -3.278 -13.046 1.00 96.81 81 ALA A C 1
ATOM 644 O O . ALA A 1 81 ? -5.287 -3.326 -14.140 1.00 96.81 81 ALA A O 1
ATOM 645 N N . GLY A 1 82 ? -5.167 -3.354 -11.900 1.00 95.50 82 GLY A N 1
ATOM 646 C CA . GLY A 1 82 ? -3.721 -3.543 -11.823 1.00 95.50 82 GLY A CA 1
ATOM 647 C C . GLY A 1 82 ? -3.270 -4.888 -12.389 1.00 95.50 82 GLY A C 1
ATOM 648 O O . GLY A 1 82 ? -2.245 -4.951 -13.067 1.00 95.50 82 GLY A O 1
ATOM 649 N N . TYR A 1 83 ? -4.041 -5.953 -12.161 1.00 96.81 83 TYR A N 1
ATOM 650 C CA . TYR A 1 83 ? -3.783 -7.271 -12.731 1.00 96.81 83 TYR A CA 1
ATOM 651 C C . TYR A 1 83 ? -3.920 -7.251 -14.250 1.00 96.81 83 TYR A C 1
ATOM 653 O O . TYR A 1 83 ? -2.991 -7.680 -14.929 1.00 96.81 83 TYR A O 1
ATOM 661 N N . ASP A 1 84 ? -5.013 -6.708 -14.790 1.00 96.38 84 ASP A N 1
ATOM 662 C CA . ASP A 1 84 ? -5.212 -6.605 -16.242 1.00 96.38 84 ASP A CA 1
ATOM 663 C C . ASP A 1 84 ? -4.098 -5.779 -16.900 1.00 96.38 84 ASP A C 1
ATOM 665 O O . ASP A 1 84 ? -3.544 -6.163 -17.934 1.00 96.38 84 ASP A O 1
ATOM 669 N N . TYR A 1 85 ? -3.706 -4.678 -16.256 1.00 94.44 85 TYR A N 1
ATOM 670 C CA . TYR A 1 85 ? -2.624 -3.815 -16.717 1.00 94.44 85 TYR A CA 1
ATOM 671 C C . TYR A 1 85 ? -1.262 -4.523 -16.717 1.00 94.44 85 TYR A C 1
ATOM 673 O O . TYR A 1 85 ? -0.515 -4.445 -17.697 1.00 94.44 85 TYR A O 1
ATOM 681 N N . ALA A 1 86 ? -0.944 -5.261 -15.651 1.00 95.00 86 ALA A N 1
ATOM 682 C CA . ALA A 1 86 ? 0.270 -6.063 -15.578 1.00 95.00 86 ALA A CA 1
ATOM 683 C C . ALA A 1 86 ? 0.239 -7.208 -16.601 1.00 95.00 86 ALA A C 1
ATOM 685 O O . ALA A 1 86 ? 1.199 -7.393 -17.346 1.00 95.00 86 ALA A O 1
ATOM 686 N N . ALA A 1 87 ? -0.864 -7.951 -16.687 1.00 95.88 87 ALA A N 1
ATOM 687 C CA . ALA A 1 87 ? -1.024 -9.082 -17.593 1.00 95.88 87 ALA A CA 1
ATOM 688 C C . ALA A 1 87 ? -0.864 -8.667 -19.060 1.00 95.88 87 ALA A C 1
ATOM 690 O O . ALA A 1 87 ? -0.205 -9.371 -19.826 1.00 95.88 87 ALA A O 1
ATOM 691 N N . LEU A 1 88 ? -1.411 -7.513 -19.450 1.00 96.06 88 LEU A N 1
ATOM 692 C CA . LEU A 1 88 ? -1.196 -6.951 -20.781 1.00 96.06 88 LEU A CA 1
ATOM 693 C C . LEU A 1 88 ? 0.288 -6.659 -21.030 1.00 96.06 88 LEU A C 1
ATOM 695 O O . LEU A 1 88 ? 0.817 -7.064 -22.062 1.00 96.06 88 LEU A O 1
ATOM 699 N N . SER A 1 89 ? 0.963 -6.026 -20.068 1.00 93.69 89 SER A N 1
ATOM 700 C CA . SER A 1 89 ? 2.391 -5.700 -20.145 1.00 93.69 89 SER A CA 1
ATOM 701 C C . SER A 1 89 ? 3.273 -6.940 -20.329 1.00 93.69 89 SER A C 1
ATOM 703 O O . SER A 1 89 ? 4.172 -6.955 -21.171 1.00 93.69 89 SER A O 1
ATOM 705 N N . TRP A 1 90 ? 2.966 -8.018 -19.600 1.00 95.31 90 TRP A N 1
ATOM 706 C CA . TRP A 1 90 ? 3.628 -9.315 -19.752 1.00 95.31 90 TRP A CA 1
ATOM 707 C C . TRP A 1 90 ? 3.393 -9.928 -21.135 1.00 95.31 90 TRP A C 1
ATOM 709 O O . TRP A 1 90 ? 4.331 -10.437 -21.743 1.00 95.31 90 TRP A O 1
ATOM 719 N N . ARG A 1 91 ? 2.162 -9.862 -21.659 1.00 95.31 91 ARG A N 1
ATOM 720 C CA . ARG A 1 91 ? 1.814 -10.428 -22.976 1.00 95.31 91 ARG A CA 1
ATOM 721 C C . ARG A 1 91 ? 2.538 -9.743 -24.127 1.00 95.31 91 ARG A C 1
ATOM 723 O O . ARG A 1 91 ? 2.897 -10.414 -25.087 1.00 95.31 91 ARG A O 1
ATOM 730 N N . ILE A 1 92 ? 2.726 -8.428 -24.041 1.00 94.50 92 ILE A N 1
ATOM 731 C CA . ILE A 1 92 ? 3.401 -7.653 -25.090 1.00 94.50 92 ILE A CA 1
ATOM 732 C C . ILE A 1 92 ? 4.914 -7.541 -24.870 1.00 94.50 92 ILE A C 1
ATOM 734 O O . ILE A 1 92 ? 5.591 -6.946 -25.702 1.00 94.50 92 ILE A O 1
ATOM 738 N N . GLY A 1 93 ? 5.447 -8.082 -23.767 1.00 91.56 93 GLY A N 1
ATOM 739 C CA . GLY A 1 93 ? 6.861 -7.944 -23.414 1.00 91.56 93 GLY A CA 1
ATOM 740 C C . GLY A 1 93 ? 7.281 -6.478 -23.310 1.00 91.56 93 GLY A C 1
ATOM 741 O O . GLY A 1 93 ? 8.267 -6.070 -23.919 1.00 91.56 93 GLY A O 1
ATOM 742 N N . GLU A 1 94 ? 6.497 -5.668 -22.598 1.00 90.31 94 GLU A N 1
ATOM 743 C CA . GLU A 1 94 ? 6.647 -4.212 -22.600 1.00 90.31 94 GLU A CA 1
ATOM 744 C C . GLU A 1 94 ? 8.005 -3.756 -22.047 1.00 90.31 94 GLU A C 1
ATOM 746 O O . GLU A 1 94 ? 8.412 -4.148 -20.949 1.00 90.31 94 GLU A O 1
ATOM 751 N N . HIS A 1 95 ? 8.669 -2.876 -22.795 1.00 90.56 95 HIS A N 1
ATOM 752 C CA . HIS A 1 95 ? 9.896 -2.187 -22.398 1.00 90.56 95 HIS A CA 1
ATOM 753 C C . HIS A 1 95 ? 9.648 -0.679 -22.335 1.00 90.56 95 HIS A C 1
ATOM 755 O O . HIS A 1 95 ? 8.743 -0.163 -22.995 1.00 90.56 95 HIS A O 1
ATOM 761 N N . SER A 1 96 ? 10.429 0.024 -21.512 1.00 86.56 96 SER A N 1
ATOM 762 C CA . SER A 1 96 ? 10.301 1.476 -21.382 1.00 86.56 96 SER A CA 1
ATOM 763 C C . SER A 1 96 ? 10.559 2.143 -22.727 1.00 86.56 96 SER A C 1
ATOM 765 O O . SER A 1 96 ? 11.556 1.865 -23.386 1.00 86.56 96 SER A O 1
ATOM 767 N N . THR A 1 97 ? 9.672 3.054 -23.117 1.00 83.75 97 THR A N 1
ATOM 768 C CA . THR A 1 97 ? 9.830 3.870 -24.327 1.00 83.75 97 THR A CA 1
ATOM 769 C C . THR A 1 97 ? 10.602 5.163 -24.064 1.00 83.75 97 THR A C 1
ATOM 771 O O . THR A 1 97 ? 10.801 5.946 -24.988 1.00 83.75 97 THR A O 1
ATOM 774 N N . VAL A 1 98 ? 10.993 5.424 -22.809 1.00 79.31 98 VAL A N 1
ATOM 775 C CA . VAL A 1 98 ? 11.730 6.636 -22.414 1.00 79.31 98 VAL A CA 1
ATOM 776 C C . VAL A 1 98 ? 13.162 6.593 -22.952 1.00 79.31 98 VAL A C 1
ATOM 778 O O . VAL A 1 98 ? 13.679 7.608 -23.414 1.00 79.31 98 VAL A O 1
ATOM 781 N N . THR A 1 99 ? 13.769 5.405 -22.974 1.00 81.44 99 THR A N 1
ATOM 782 C CA . THR A 1 99 ? 15.109 5.162 -23.519 1.00 81.44 99 THR A CA 1
ATOM 783 C C . THR A 1 99 ? 15.043 4.151 -24.669 1.00 81.44 99 THR A C 1
ATOM 785 O O . THR A 1 99 ? 14.250 3.216 -24.622 1.00 81.44 99 THR A O 1
ATOM 788 N N . ALA A 1 100 ? 15.892 4.301 -25.696 1.00 72.00 100 ALA A N 1
ATOM 789 C CA . ALA A 1 100 ? 15.910 3.423 -26.879 1.00 72.00 100 ALA A CA 1
ATOM 790 C C . ALA A 1 100 ? 16.129 1.925 -26.557 1.00 72.00 100 ALA A C 1
ATOM 792 O O . ALA A 1 100 ? 15.626 1.066 -27.274 1.00 72.00 100 ALA A O 1
ATOM 793 N N . GLU A 1 101 ? 16.834 1.621 -25.462 1.00 75.31 101 GLU A N 1
ATOM 794 C CA . GLU A 1 101 ? 17.016 0.273 -24.897 1.00 75.31 101 GLU A CA 1
ATOM 795 C C . GLU A 1 101 ? 16.444 0.209 -23.469 1.00 75.31 101 GLU A C 1
ATOM 797 O O . GLU A 1 101 ? 17.130 -0.164 -22.517 1.00 75.31 101 GLU A O 1
ATOM 802 N N . GLY A 1 102 ? 15.210 0.685 -23.288 1.00 80.31 102 GLY A N 1
ATOM 803 C CA . GLY A 1 102 ? 14.562 0.757 -21.981 1.00 80.31 102 GLY A CA 1
ATOM 804 C C . GLY A 1 102 ? 14.422 -0.609 -21.292 1.00 80.31 102 GLY A C 1
ATOM 805 O O . GLY A 1 102 ? 14.331 -1.631 -21.972 1.00 80.31 102 GLY A O 1
ATOM 806 N N . PRO A 1 103 ? 14.376 -0.667 -19.947 1.00 88.19 103 PRO A N 1
ATOM 807 C CA . PRO A 1 103 ? 14.294 -1.931 -19.233 1.00 88.19 103 PRO A CA 1
ATOM 808 C C . PRO A 1 103 ? 12.870 -2.515 -19.310 1.00 88.19 103 PRO A C 1
ATOM 810 O O . PRO A 1 103 ? 11.910 -1.787 -19.599 1.00 88.19 103 PRO A O 1
ATOM 813 N N . PRO A 1 104 ? 12.704 -3.821 -19.037 1.00 89.69 104 PRO A N 1
ATOM 814 C CA . PRO A 1 104 ? 11.395 -4.467 -18.997 1.00 89.69 104 PRO A CA 1
ATOM 815 C C . PRO A 1 104 ? 10.487 -3.859 -17.914 1.00 89.69 104 PRO A C 1
ATOM 817 O O . PRO A 1 104 ? 10.837 -3.837 -16.734 1.00 89.69 104 PRO A O 1
ATOM 820 N N . VAL A 1 105 ? 9.291 -3.404 -18.300 1.00 91.88 105 VAL A N 1
ATOM 821 C CA . VAL A 1 105 ? 8.351 -2.665 -17.423 1.00 91.88 105 VAL A CA 1
ATOM 822 C C . VAL A 1 105 ? 7.346 -3.591 -16.737 1.00 91.88 105 VAL A C 1
ATOM 824 O O . VAL A 1 105 ? 6.776 -3.258 -15.697 1.00 91.88 105 VAL A O 1
ATOM 827 N N . TYR A 1 106 ? 7.126 -4.780 -17.291 1.00 91.69 106 TYR A N 1
ATOM 828 C CA . TYR A 1 106 ? 6.108 -5.716 -16.814 1.00 91.69 106 TYR A CA 1
ATOM 829 C C . TYR A 1 106 ? 6.323 -6.160 -15.355 1.00 91.69 106 TYR A C 1
ATOM 831 O O . TYR A 1 106 ? 5.354 -6.322 -14.609 1.00 91.69 106 TYR A O 1
ATOM 839 N N . HIS A 1 107 ? 7.579 -6.264 -14.902 1.00 91.75 107 HIS A N 1
ATOM 840 C CA . HIS A 1 107 ? 7.908 -6.516 -13.496 1.00 91.75 107 HIS A CA 1
ATOM 841 C C . HIS A 1 107 ? 7.426 -5.383 -12.591 1.00 91.75 107 HIS A C 1
ATOM 843 O O . HIS A 1 107 ? 6.751 -5.631 -11.595 1.00 91.75 107 HIS A O 1
ATOM 849 N N . PHE A 1 108 ? 7.710 -4.139 -12.968 1.00 92.31 108 PHE A N 1
ATOM 850 C CA . PHE A 1 108 ? 7.265 -2.965 -12.228 1.00 92.31 108 PHE A CA 1
ATOM 851 C C . PHE A 1 108 ? 5.734 -2.889 -12.163 1.00 92.31 108 PHE A C 1
ATOM 853 O O . PHE A 1 108 ? 5.168 -2.717 -11.087 1.00 92.31 108 PHE A O 1
ATOM 860 N N . LYS A 1 109 ? 5.033 -3.114 -13.281 1.00 93.44 109 LYS A N 1
ATOM 861 C CA . LYS A 1 109 ? 3.559 -3.099 -13.297 1.00 93.44 109 LYS A CA 1
ATOM 862 C C . LYS A 1 109 ? 2.941 -4.215 -12.457 1.00 93.44 109 LYS A C 1
ATOM 864 O O . LYS A 1 109 ? 1.879 -4.007 -11.882 1.00 93.44 109 LYS A O 1
ATOM 869 N N . SER A 1 110 ? 3.610 -5.362 -12.322 1.00 94.69 110 SER A N 1
ATOM 870 C CA . SER A 1 110 ? 3.151 -6.445 -11.439 1.00 94.69 110 SER A CA 1
ATOM 871 C C . SER A 1 110 ? 3.172 -6.083 -9.950 1.00 94.69 110 SER A C 1
ATOM 873 O O . SER A 1 110 ? 2.442 -6.687 -9.164 1.00 94.69 110 SER A O 1
ATOM 875 N N . VAL A 1 111 ? 3.930 -5.051 -9.562 1.00 95.12 111 VAL A N 1
ATOM 876 C CA . VAL A 1 111 ? 3.920 -4.525 -8.192 1.00 95.12 111 VAL A CA 1
ATOM 877 C C . VAL A 1 111 ? 2.568 -3.898 -7.853 1.00 95.12 111 VAL A C 1
ATOM 879 O O . VAL A 1 111 ? 2.157 -3.973 -6.704 1.00 95.12 111 VAL A O 1
ATOM 882 N N . ILE A 1 112 ? 1.834 -3.340 -8.823 1.00 94.25 112 ILE A N 1
ATOM 883 C CA . ILE A 1 112 ? 0.536 -2.686 -8.582 1.00 94.25 112 ILE A CA 1
ATOM 884 C C . ILE A 1 112 ? -0.472 -3.647 -7.918 1.00 94.25 112 ILE A C 1
ATOM 886 O O . ILE A 1 112 ? -0.925 -3.352 -6.808 1.00 94.25 112 ILE A O 1
ATOM 890 N N . PRO A 1 113 ? -0.822 -4.807 -8.522 1.00 95.62 113 PRO A N 1
ATOM 891 C CA . PRO A 1 113 ? -1.741 -5.747 -7.884 1.00 95.62 113 PRO A CA 1
ATOM 892 C C . PRO A 1 113 ? -1.149 -6.376 -6.616 1.00 95.62 113 PRO A C 1
ATOM 894 O O . PRO A 1 113 ? -1.898 -6.668 -5.687 1.00 95.62 113 PRO A O 1
ATOM 897 N N . LEU A 1 114 ? 0.177 -6.549 -6.536 1.00 95.62 114 LEU A N 1
ATOM 898 C CA . LEU A 1 114 ? 0.840 -7.076 -5.340 1.00 95.62 114 LEU A CA 1
ATOM 899 C C . LEU A 1 114 ? 0.710 -6.120 -4.144 1.00 95.62 114 LEU A C 1
ATOM 901 O O . LEU A 1 114 ? 0.314 -6.538 -3.059 1.00 95.62 114 LEU A O 1
ATOM 905 N N . ALA A 1 115 ? 0.994 -4.834 -4.344 1.00 94.19 115 ALA A N 1
ATOM 906 C CA . ALA A 1 115 ? 0.837 -3.798 -3.333 1.00 94.19 115 ALA A CA 1
ATOM 907 C C . ALA A 1 115 ? -0.632 -3.665 -2.916 1.00 94.19 115 ALA A C 1
ATOM 90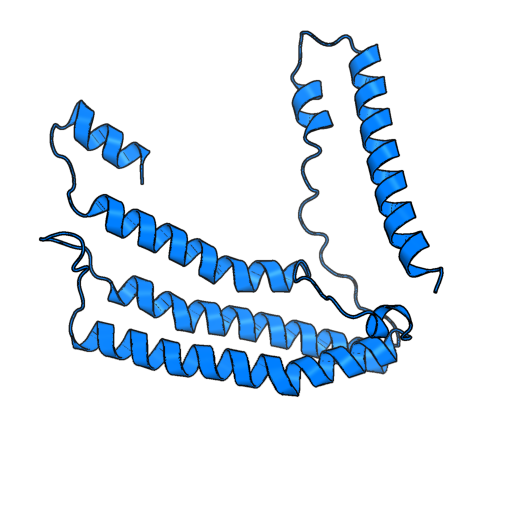9 O O . ALA A 1 115 ? -0.927 -3.639 -1.723 1.00 94.19 115 ALA A O 1
ATOM 910 N N . GLY A 1 116 ? -1.562 -3.684 -3.879 1.00 94.94 116 GLY A N 1
ATOM 911 C CA . GLY A 1 116 ? -2.998 -3.722 -3.597 1.00 94.94 116 GLY A CA 1
ATOM 912 C C . GLY A 1 116 ? -3.394 -4.918 -2.725 1.00 94.94 116 GLY A C 1
ATOM 913 O O . GLY A 1 116 ? -4.138 -4.755 -1.761 1.00 94.94 116 GLY A O 1
ATOM 914 N N . ALA A 1 117 ? -2.854 -6.109 -2.997 1.00 95.31 117 ALA A N 1
ATOM 915 C CA . ALA A 1 117 ? -3.109 -7.303 -2.192 1.00 95.31 117 ALA A CA 1
ATOM 916 C C . ALA A 1 117 ? -2.556 -7.185 -0.761 1.00 95.31 117 ALA A C 1
ATOM 918 O O . ALA A 1 117 ? -3.227 -7.595 0.187 1.00 95.31 117 ALA A O 1
ATOM 919 N N . LEU A 1 118 ? -1.374 -6.590 -0.580 1.00 94.50 118 LEU A N 1
ATOM 920 C CA . LEU A 1 118 ? -0.803 -6.334 0.748 1.00 94.50 118 LEU A CA 1
ATOM 921 C C . LEU A 1 118 ? -1.616 -5.301 1.534 1.00 94.50 118 LEU A C 1
ATOM 923 O O . LEU A 1 118 ? -1.890 -5.508 2.715 1.00 94.50 118 LEU A O 1
ATOM 927 N N . VAL A 1 119 ? -2.058 -4.227 0.876 1.00 93.44 119 VAL A N 1
ATOM 928 C CA . VAL A 1 119 ? -2.973 -3.242 1.469 1.00 93.44 119 VAL A CA 1
ATOM 929 C C . VAL A 1 119 ? -4.285 -3.914 1.867 1.00 93.44 119 VAL A C 1
ATOM 931 O O . VAL A 1 119 ? -4.757 -3.701 2.979 1.00 93.44 119 VAL A O 1
ATOM 934 N N . MET A 1 120 ? -4.849 -4.775 1.012 1.00 94.94 120 MET A N 1
ATOM 935 C CA . MET A 1 120 ? -6.062 -5.533 1.331 1.00 94.94 120 MET A CA 1
ATOM 936 C C . MET A 1 120 ? -5.863 -6.419 2.562 1.00 94.94 120 MET A C 1
ATOM 938 O O . MET A 1 120 ? -6.699 -6.409 3.462 1.00 94.94 120 MET A O 1
ATOM 942 N N . LEU A 1 121 ? -4.750 -7.155 2.629 1.00 94.12 121 LEU A N 1
ATOM 943 C CA . LEU A 1 121 ? -4.423 -8.000 3.776 1.00 94.12 121 LEU A CA 1
ATOM 944 C C . LEU A 1 121 ? -4.362 -7.182 5.073 1.00 94.12 121 LEU A C 1
ATOM 946 O O . LEU A 1 121 ? -4.923 -7.596 6.087 1.00 94.12 121 LEU A O 1
ATOM 950 N N . GLN A 1 122 ? -3.749 -5.998 5.026 1.00 92.69 122 GLN A N 1
ATOM 951 C CA . GLN A 1 122 ? -3.706 -5.095 6.172 1.00 92.69 122 GLN A CA 1
ATOM 952 C C . GLN A 1 122 ? -5.090 -4.529 6.524 1.00 92.69 122 GLN A C 1
ATOM 954 O O . GLN A 1 122 ? -5.449 -4.470 7.699 1.00 92.69 122 GLN A O 1
ATOM 959 N N . GLY A 1 123 ? -5.906 -4.166 5.534 1.00 91.88 123 GLY A N 1
ATOM 960 C CA . GLY A 1 123 ? -7.279 -3.713 5.764 1.00 91.88 123 GLY A CA 1
ATOM 961 C C . GLY A 1 123 ? -8.160 -4.784 6.408 1.00 91.88 123 GLY A C 1
ATOM 962 O O . GLY A 1 123 ? -8.959 -4.475 7.288 1.00 91.88 123 GLY A O 1
ATOM 963 N N . LEU A 1 124 ? -7.968 -6.061 6.059 1.00 94.19 124 LEU A N 1
ATOM 964 C CA . LEU A 1 124 ? -8.636 -7.176 6.739 1.00 94.19 124 LEU A CA 1
ATOM 965 C C . LEU A 1 124 ? -8.241 -7.261 8.220 1.00 94.19 124 LEU A C 1
ATOM 967 O O . LEU A 1 124 ? -9.104 -7.502 9.064 1.00 94.19 124 LEU A O 1
ATOM 971 N N . ALA A 1 125 ? -6.970 -7.019 8.559 1.00 92.50 125 ALA A N 1
ATOM 972 C CA . ALA A 1 125 ? -6.530 -6.965 9.952 1.00 92.50 125 ALA A CA 1
ATOM 973 C C . ALA A 1 125 ? -7.200 -5.811 10.724 1.00 92.50 125 ALA A C 1
ATOM 975 O O . ALA A 1 125 ? -7.640 -6.005 11.859 1.00 92.50 125 ALA A O 1
ATOM 976 N N . GLU A 1 126 ? -7.350 -4.633 10.111 1.00 90.75 126 GLU A N 1
ATOM 977 C CA . GLU A 1 126 ? -8.072 -3.502 10.717 1.00 90.75 126 GLU A CA 1
ATOM 978 C C . GLU A 1 126 ? -9.572 -3.789 10.889 1.00 90.75 126 GLU A C 1
ATOM 980 O O . GLU A 1 126 ? -10.143 -3.466 11.931 1.00 90.75 126 GLU A O 1
ATOM 985 N N . ILE A 1 127 ? -10.208 -4.473 9.933 1.00 93.62 127 ILE A N 1
ATOM 986 C CA . ILE A 1 127 ? -11.606 -4.919 10.055 1.00 93.62 127 ILE A CA 1
ATOM 987 C C . ILE A 1 127 ? -11.780 -5.837 11.270 1.00 93.62 127 ILE A C 1
ATOM 989 O O . ILE A 1 127 ? -12.719 -5.658 12.049 1.00 93.62 127 ILE A O 1
ATOM 993 N N . VAL A 1 128 ? -10.868 -6.794 11.477 1.00 94.06 128 VAL A N 1
ATOM 994 C CA . VAL A 1 128 ? -10.905 -7.685 12.650 1.00 94.06 128 VAL A CA 1
ATOM 995 C C . VAL A 1 128 ? -10.794 -6.885 13.951 1.00 94.06 128 VAL A C 1
ATOM 997 O O . VAL A 1 128 ? -11.583 -7.117 14.869 1.00 94.06 128 VAL A O 1
ATOM 1000 N N . ARG A 1 129 ? -9.895 -5.895 14.016 1.00 90.75 129 ARG A N 1
ATOM 1001 C CA . ARG A 1 129 ? -9.753 -4.994 15.177 1.00 90.75 129 ARG A CA 1
ATOM 1002 C C . ARG A 1 129 ? -11.015 -4.166 15.429 1.00 90.75 129 ARG A C 1
ATOM 1004 O O . ARG A 1 129 ? -11.419 -4.010 16.579 1.00 90.75 129 ARG A O 1
ATOM 1011 N N . CYS A 1 130 ? -11.679 -3.686 14.376 1.00 91.38 130 CYS A N 1
ATOM 1012 C CA . CYS A 1 130 ? -12.962 -2.987 14.496 1.00 91.38 130 CYS A CA 1
ATOM 1013 C C . CYS A 1 130 ? -14.042 -3.908 15.085 1.00 91.38 130 CYS A C 1
ATOM 1015 O O . CYS A 1 130 ? -14.771 -3.518 15.997 1.00 91.38 130 CYS A O 1
ATOM 1017 N N . VAL A 1 131 ? -14.122 -5.157 14.614 1.00 93.94 131 VAL A N 1
ATOM 1018 C CA . VAL A 1 131 ? -15.060 -6.161 15.145 1.00 93.94 131 VAL A CA 1
ATOM 1019 C C . VAL A 1 131 ? -14.767 -6.479 16.612 1.00 93.94 131 VAL A C 1
ATOM 1021 O O . VAL A 1 131 ? -15.699 -6.623 17.406 1.00 93.94 131 VAL A O 1
ATOM 1024 N N . GLU A 1 132 ? -13.496 -6.563 16.998 1.00 93.25 132 GLU A N 1
ATOM 1025 C CA . GLU A 1 132 ? -13.095 -6.741 18.392 1.00 93.25 132 GLU A CA 1
ATOM 1026 C C . GLU A 1 132 ? -13.527 -5.549 19.256 1.00 93.25 132 GLU A C 1
ATOM 1028 O O . GLU A 1 132 ? -14.220 -5.752 20.253 1.00 93.25 132 GLU A O 1
ATOM 1033 N N . CYS A 1 133 ? -13.245 -4.316 18.825 1.00 91.69 133 CYS A N 1
ATOM 1034 C CA . CYS A 1 133 ? -13.659 -3.096 19.523 1.00 91.69 133 CYS A CA 1
ATOM 1035 C C . CYS A 1 133 ? -15.190 -2.991 19.662 1.00 91.69 133 CYS A C 1
ATOM 1037 O O . CYS A 1 133 ? -15.705 -2.592 20.709 1.00 91.69 133 CYS A O 1
ATOM 1039 N N . LEU A 1 134 ? -15.959 -3.433 18.662 1.00 92.19 134 LEU A N 1
ATOM 1040 C CA . LEU A 1 134 ? -17.421 -3.509 18.763 1.00 92.19 134 LEU A CA 1
ATOM 1041 C C . LEU A 1 134 ? -17.889 -4.483 19.856 1.00 92.19 134 LEU A C 1
ATOM 1043 O O . LEU A 1 134 ? -18.895 -4.220 20.529 1.00 92.19 134 LEU A O 1
ATOM 1047 N N . ARG A 1 1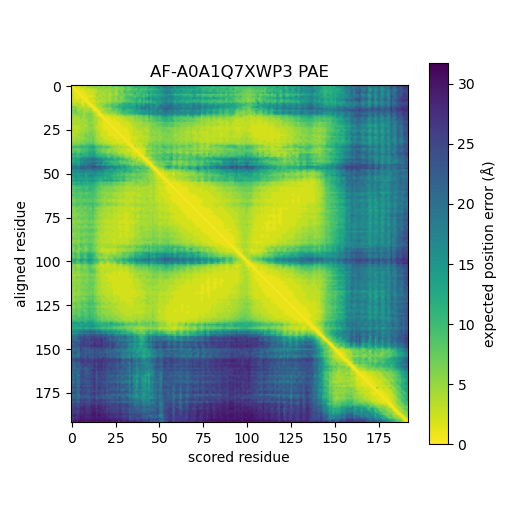35 ? -17.163 -5.584 20.076 1.00 92.62 135 ARG A N 1
ATOM 1048 C CA . ARG A 1 135 ? -17.481 -6.606 21.090 1.00 92.62 135 ARG A CA 1
ATOM 1049 C C . ARG A 1 135 ? -17.019 -6.214 22.492 1.00 92.62 135 ARG A C 1
ATOM 1051 O O . ARG A 1 135 ? -17.801 -6.334 23.432 1.00 92.62 135 ARG A O 1
ATOM 1058 N N . THR A 1 136 ? -15.792 -5.726 22.637 1.00 91.19 136 THR A N 1
ATOM 1059 C CA . THR A 1 136 ? -15.172 -5.407 23.936 1.00 91.19 136 THR A CA 1
ATOM 1060 C C . THR A 1 136 ? -15.476 -3.981 24.395 1.00 91.19 136 THR A C 1
ATOM 1062 O O . THR A 1 136 ? -15.574 -3.722 25.590 1.00 91.19 136 THR A O 1
ATOM 1065 N N . GLY A 1 137 ? -15.697 -3.057 23.458 1.00 87.31 137 GLY A N 1
ATOM 1066 C CA . GLY A 1 137 ? -15.845 -1.627 23.720 1.00 87.31 137 GLY A CA 1
ATOM 1067 C C . GLY A 1 137 ? -14.521 -0.874 23.874 1.00 87.31 137 GLY A C 1
ATOM 1068 O O . GLY A 1 137 ? -14.562 0.305 24.222 1.00 87.31 137 GLY A O 1
ATOM 1069 N N . ALA A 1 138 ? -13.380 -1.522 23.622 1.00 87.44 138 ALA A N 1
ATOM 1070 C CA . ALA A 1 138 ? -12.048 -0.930 23.695 1.00 87.44 138 ALA A CA 1
ATOM 1071 C C . ALA A 1 138 ? -11.195 -1.352 22.488 1.00 87.44 138 ALA A C 1
ATOM 1073 O O . ALA A 1 138 ? -11.297 -2.485 22.016 1.00 87.44 138 ALA A O 1
ATOM 1074 N N . TRP A 1 139 ? -10.352 -0.442 21.999 1.00 84.38 139 TRP A N 1
ATOM 1075 C CA . TRP A 1 139 ? -9.438 -0.724 20.894 1.00 84.38 139 TRP A CA 1
ATOM 1076 C C . TRP A 1 139 ? -8.283 -1.635 21.351 1.00 84.38 139 TRP A C 1
ATOM 1078 O O . TRP A 1 139 ? -7.720 -1.389 22.421 1.00 84.38 139 TRP A O 1
ATOM 1088 N N . PRO A 1 140 ? -7.910 -2.664 20.568 1.00 83.12 140 PRO A N 1
ATOM 1089 C CA . PRO A 1 140 ? -6.748 -3.495 20.869 1.00 83.12 140 PRO A CA 1
ATOM 1090 C C . PRO A 1 140 ? -5.448 -2.687 20.753 1.00 83.12 140 PRO A C 1
ATOM 1092 O O . PRO A 1 140 ? -5.339 -1.786 19.917 1.00 83.12 140 PRO A O 1
ATOM 1095 N N . ALA A 1 141 ? -4.459 -3.024 21.585 1.00 75.81 141 ALA A N 1
ATOM 1096 C CA . ALA A 1 141 ? -3.146 -2.385 21.559 1.00 75.81 141 ALA A CA 1
ATOM 1097 C C . ALA A 1 141 ? -2.472 -2.586 20.190 1.00 75.81 141 ALA A C 1
ATOM 1099 O O . ALA A 1 141 ? -2.454 -3.696 19.647 1.00 75.81 141 ALA A O 1
ATOM 1100 N N . ARG A 1 142 ? -1.937 -1.502 19.622 1.00 71.62 142 ARG A N 1
ATOM 1101 C CA . ARG A 1 142 ? -1.157 -1.534 18.380 1.00 71.62 142 ARG A CA 1
ATOM 1102 C C . ARG A 1 142 ? 0.308 -1.793 18.732 1.00 71.62 142 ARG A C 1
ATOM 1104 O O . ARG A 1 142 ? 0.743 -1.444 19.825 1.00 71.62 142 ARG A O 1
ATOM 1111 N N . LEU A 1 143 ? 1.046 -2.428 17.824 1.00 64.06 143 LEU A N 1
ATOM 1112 C CA . LEU A 1 143 ? 2.503 -2.466 17.931 1.00 64.06 143 LEU A CA 1
ATOM 1113 C C . LEU A 1 143 ? 2.986 -1.015 17.833 1.00 64.06 143 LEU A C 1
ATOM 1115 O O . LEU A 1 143 ? 2.598 -0.322 16.895 1.00 64.06 143 LEU A O 1
ATOM 1119 N N . GLU A 1 144 ? 3.724 -0.548 18.836 1.00 56.38 144 GLU A N 1
ATOM 1120 C CA . GLU A 1 144 ? 4.368 0.762 18.789 1.00 56.38 144 GLU A CA 1
ATOM 1121 C C . GLU A 1 144 ? 5.365 0.737 17.631 1.00 56.38 144 GLU A C 1
ATOM 1123 O O . GLU A 1 144 ? 6.269 -0.103 17.597 1.00 56.38 144 GLU A O 1
ATOM 1128 N N . ASP A 1 145 ? 5.146 1.592 16.633 1.00 56.62 145 ASP A N 1
ATOM 1129 C CA . ASP A 1 145 ? 6.129 1.774 15.577 1.00 56.62 145 ASP A CA 1
ATOM 1130 C C . ASP A 1 145 ? 7.390 2.403 16.169 1.00 56.62 145 ASP A C 1
ATOM 1132 O O . ASP A 1 145 ? 7.336 3.103 17.182 1.00 56.62 145 ASP A O 1
ATOM 1136 N N . VAL A 1 146 ? 8.523 2.102 15.529 1.00 56.25 146 VAL A N 1
ATOM 1137 C CA . VAL A 1 146 ? 9.857 2.603 15.877 1.00 56.25 146 VAL A CA 1
ATOM 1138 C C . VAL A 1 146 ? 9.758 4.077 16.264 1.00 56.25 146 VAL A C 1
ATOM 1140 O O . VAL A 1 146 ? 9.332 4.881 15.433 1.00 56.25 146 VAL A O 1
ATOM 1143 N N . GLU A 1 147 ? 10.127 4.397 17.513 1.00 56.69 147 GLU A N 1
ATOM 1144 C CA . GLU A 1 147 ? 10.216 5.769 18.016 1.00 56.69 147 GLU A CA 1
ATOM 1145 C C . GLU A 1 147 ? 10.841 6.649 16.936 1.00 56.69 147 GLU A C 1
ATOM 1147 O O . GLU A 1 147 ? 11.908 6.329 16.398 1.00 56.69 147 GLU A O 1
ATOM 1152 N N . GLU A 1 148 ? 10.151 7.733 16.583 1.00 54.31 148 GLU A N 1
ATOM 1153 C CA . GLU A 1 148 ? 10.736 8.774 15.754 1.00 54.31 148 GLU A CA 1
ATOM 1154 C C . GLU A 1 148 ? 12.040 9.171 16.452 1.00 54.31 148 GLU A C 1
ATOM 1156 O O . GLU A 1 148 ? 12.013 9.641 17.588 1.00 54.31 148 GLU A O 1
ATOM 1161 N N . ILE A 1 149 ? 13.186 8.842 15.840 1.00 54.69 149 ILE A N 1
ATOM 1162 C CA . ILE A 1 149 ? 14.498 9.111 16.429 1.00 54.69 149 ILE A CA 1
ATOM 1163 C C . ILE A 1 149 ? 14.503 10.593 16.761 1.00 54.69 149 ILE A C 1
ATOM 1165 O O . ILE A 1 149 ? 14.446 11.410 15.840 1.00 54.69 149 ILE A O 1
ATOM 1169 N N . ASP A 1 150 ? 14.554 10.928 18.052 1.00 63.19 150 ASP A N 1
ATOM 1170 C CA . ASP A 1 150 ? 14.630 12.315 18.476 1.00 63.19 150 ASP A CA 1
ATOM 1171 C C . ASP A 1 150 ? 15.897 12.906 17.846 1.00 63.19 150 ASP A C 1
ATOM 1173 O O . ASP A 1 150 ? 17.046 12.586 18.189 1.00 63.19 150 ASP A O 1
ATOM 1177 N N . VAL A 1 151 ? 15.660 13.704 16.805 1.00 67.38 151 VAL A N 1
ATOM 1178 C CA . VAL A 1 151 ? 16.690 14.298 15.962 1.00 67.38 151 VAL A CA 1
ATOM 1179 C C . VAL A 1 151 ? 17.564 15.198 16.827 1.00 67.38 151 VAL A C 1
ATOM 1181 O O . VAL A 1 151 ? 18.775 15.245 16.622 1.00 67.38 151 VAL A O 1
ATOM 1184 N N . VAL A 1 152 ? 16.975 15.835 17.844 1.00 67.88 152 VAL A N 1
ATOM 1185 C CA . VAL A 1 152 ? 17.669 16.692 18.806 1.00 67.88 152 VAL A CA 1
ATOM 1186 C C . VAL A 1 152 ? 18.581 15.848 19.687 1.00 67.88 152 VAL A C 1
ATOM 1188 O O . VAL A 1 152 ? 19.770 16.145 19.792 1.00 67.88 152 VAL A O 1
ATOM 1191 N N . GLN A 1 153 ? 18.082 14.745 20.244 1.00 68.56 153 GLN A N 1
ATOM 1192 C CA . GLN A 1 153 ? 18.899 13.830 21.041 1.00 68.56 153 GLN A CA 1
ATOM 1193 C C . GLN A 1 153 ? 20.069 13.241 20.240 1.00 68.56 153 GLN A C 1
ATOM 1195 O O . GLN A 1 153 ? 21.193 13.168 20.740 1.00 68.56 153 GLN A O 1
ATOM 1200 N N . THR A 1 154 ? 19.836 12.872 18.982 1.00 72.81 154 THR A N 1
ATOM 1201 C CA . THR A 1 154 ? 20.864 12.280 18.112 1.00 72.81 154 THR A CA 1
ATOM 1202 C C . THR A 1 154 ? 21.905 13.309 17.668 1.00 72.81 154 THR A C 1
ATOM 1204 O O . THR A 1 154 ? 23.102 13.023 17.679 1.00 72.81 154 THR A O 1
ATOM 1207 N N . GLN A 1 155 ? 21.478 14.524 17.311 1.00 71.56 155 GLN A N 1
ATOM 1208 C CA . GLN A 1 155 ? 22.378 15.611 16.910 1.00 71.56 155 GLN A CA 1
ATOM 1209 C C . GLN A 1 155 ? 23.202 16.139 18.083 1.00 71.56 155 GLN A C 1
ATOM 1211 O O . GLN A 1 155 ? 24.391 16.418 17.929 1.00 71.56 155 GLN A O 1
ATOM 1216 N N . LEU A 1 156 ? 22.595 16.261 19.262 1.00 68.44 156 LEU A N 1
ATOM 1217 C CA . LEU A 1 156 ? 23.294 16.761 20.435 1.00 68.44 156 LEU A CA 1
ATOM 1218 C C . LEU A 1 156 ? 24.189 15.695 21.067 1.00 68.44 156 LEU A C 1
ATOM 1220 O O . LEU A 1 156 ? 25.286 16.037 21.498 1.00 68.44 156 LEU A O 1
ATOM 1224 N N . GLY A 1 157 ? 23.783 14.422 21.078 1.00 69.44 157 GLY A N 1
ATOM 1225 C CA . GLY A 1 157 ? 24.577 13.320 21.633 1.00 69.44 157 GLY A CA 1
ATOM 1226 C C . GLY A 1 157 ? 25.928 13.105 20.938 1.00 69.44 157 GLY A C 1
ATOM 1227 O O . GLY A 1 157 ? 26.861 12.618 21.568 1.00 69.44 157 GLY A O 1
ATOM 1228 N N . GLY A 1 158 ? 26.054 13.505 19.665 1.00 68.44 158 GLY A N 1
ATOM 1229 C CA . GLY A 1 158 ? 27.309 13.469 18.900 1.00 68.44 158 GLY A CA 1
ATOM 1230 C C . GLY A 1 158 ? 28.055 14.807 18.796 1.00 68.44 158 GLY A C 1
ATOM 1231 O O . GLY A 1 158 ? 29.086 14.873 18.130 1.00 68.44 158 GLY A O 1
ATOM 1232 N N . SER A 1 159 ? 27.543 15.882 19.399 1.00 72.19 159 SER A N 1
ATOM 1233 C CA . SER A 1 159 ? 28.115 17.228 19.285 1.00 72.19 159 SER A CA 1
ATOM 1234 C C . SER A 1 159 ? 29.193 17.481 20.345 1.00 72.19 159 SER A C 1
ATOM 1236 O O . SER A 1 159 ? 28.871 17.586 21.526 1.00 72.19 159 SER A O 1
ATOM 1238 N N . GLU A 1 160 ? 30.457 17.651 19.935 1.00 73.00 160 GLU A N 1
ATOM 1239 C CA . GLU A 1 160 ? 31.555 18.123 20.810 1.00 73.00 160 GLU A CA 1
ATOM 1240 C C . GLU A 1 160 ? 31.502 19.636 21.095 1.00 73.00 160 GLU A C 1
ATOM 1242 O O . GLU A 1 160 ? 32.128 20.112 22.039 1.00 73.00 160 GLU A O 1
ATOM 1247 N N . PHE A 1 161 ? 30.769 20.408 20.285 1.00 72.50 161 PHE A N 1
ATOM 1248 C CA . PHE A 1 161 ? 30.751 21.877 20.347 1.00 72.50 161 PHE A CA 1
ATOM 1249 C C . PHE A 1 161 ? 29.653 22.449 21.249 1.00 72.50 161 PHE A C 1
ATOM 1251 O O . PHE A 1 161 ? 29.580 23.664 21.428 1.00 72.50 161 PHE A O 1
ATOM 1258 N N . VAL A 1 162 ? 28.785 21.592 21.786 1.00 73.06 162 VAL A N 1
ATOM 1259 C CA . VAL A 1 162 ? 27.720 21.975 22.715 1.00 73.06 162 VAL A CA 1
ATOM 1260 C C . VAL A 1 162 ? 28.129 21.509 24.105 1.00 73.06 162 VAL A C 1
ATOM 1262 O O . VAL A 1 162 ? 28.492 20.348 24.300 1.00 73.06 162 VAL A O 1
ATOM 1265 N N . ASP A 1 163 ? 28.105 22.430 25.061 1.00 81.12 163 ASP A N 1
ATOM 1266 C CA . ASP A 1 163 ? 28.356 22.113 26.460 1.00 81.12 163 ASP A CA 1
ATOM 1267 C C . ASP A 1 163 ? 27.274 21.169 27.010 1.00 81.12 163 ASP A C 1
ATOM 1269 O O . ASP A 1 163 ? 26.136 21.118 26.540 1.00 81.12 163 ASP A O 1
ATOM 1273 N N . GLU A 1 164 ? 27.637 20.383 28.023 1.00 78.75 164 GLU A N 1
ATOM 1274 C CA . GLU A 1 164 ? 26.728 19.385 28.600 1.00 78.75 164 GLU A CA 1
ATOM 1275 C C . GLU A 1 164 ? 25.436 20.024 29.130 1.00 78.75 164 GLU A C 1
ATOM 1277 O O . GLU A 1 164 ? 24.354 19.443 29.052 1.00 78.75 164 GLU A O 1
ATOM 1282 N N . GLU A 1 165 ? 25.546 21.252 29.637 1.00 80.31 165 GLU A N 1
ATOM 1283 C CA . GLU A 1 165 ? 24.422 21.994 30.188 1.00 80.31 165 GLU A CA 1
ATOM 1284 C C . GLU A 1 165 ? 23.443 22.452 29.099 1.00 80.31 165 GLU A C 1
ATOM 1286 O O . GLU A 1 165 ? 22.251 22.160 29.220 1.00 80.31 165 GLU A O 1
ATOM 1291 N N . SER A 1 166 ? 23.900 23.072 28.001 1.00 77.50 166 SER A N 1
ATOM 1292 C CA . SER A 1 166 ? 22.982 23.463 26.919 1.00 77.50 166 SER A CA 1
ATOM 1293 C C . SER A 1 166 ? 22.439 22.250 26.173 1.00 77.50 166 SER A C 1
ATOM 1295 O O . SER A 1 166 ? 21.290 22.287 25.734 1.00 77.50 166 SER A O 1
ATOM 1297 N N . ARG A 1 167 ? 23.208 21.153 26.067 1.00 76.56 167 ARG A N 1
ATOM 1298 C CA . ARG A 1 167 ? 22.707 19.875 25.536 1.00 76.56 167 ARG A CA 1
ATOM 1299 C C . ARG A 1 167 ? 21.520 19.383 26.359 1.00 76.56 167 ARG A C 1
ATOM 1301 O O . ARG A 1 167 ? 20.469 19.098 25.789 1.00 76.56 167 ARG A O 1
ATOM 1308 N N . ARG A 1 168 ? 21.660 19.338 27.686 1.00 79.31 168 ARG A N 1
ATOM 1309 C CA . ARG A 1 168 ? 20.586 18.906 28.588 1.00 79.31 168 ARG A CA 1
ATOM 1310 C C . ARG A 1 168 ? 19.360 19.812 28.486 1.00 79.31 168 ARG A C 1
ATOM 1312 O O . ARG A 1 168 ? 18.255 19.306 28.345 1.00 79.31 168 ARG A O 1
ATOM 1319 N N . VAL A 1 169 ? 19.550 21.133 28.483 1.00 82.25 169 VAL A N 1
ATOM 1320 C CA . VAL A 1 169 ? 18.445 22.103 28.368 1.00 82.25 169 VAL A CA 1
ATOM 1321 C C . VAL A 1 169 ? 17.718 21.978 27.027 1.00 82.25 169 VAL A C 1
ATOM 1323 O O . VAL A 1 169 ? 16.493 22.065 26.981 1.00 82.25 169 VAL A O 1
ATOM 1326 N N . ALA A 1 170 ? 18.442 21.747 25.931 1.00 77.75 170 ALA A N 1
ATOM 1327 C CA . ALA A 1 170 ? 17.839 21.558 24.617 1.00 77.75 170 ALA A CA 1
ATOM 1328 C C . ALA A 1 170 ? 17.060 20.235 24.514 1.00 77.75 170 ALA A C 1
ATOM 1330 O O . ALA A 1 170 ? 15.973 20.229 23.940 1.00 77.75 170 ALA A O 1
ATOM 1331 N N . MET A 1 171 ? 17.563 19.147 25.109 1.00 75.31 171 MET A N 1
ATOM 1332 C CA . MET A 1 171 ? 16.845 17.866 2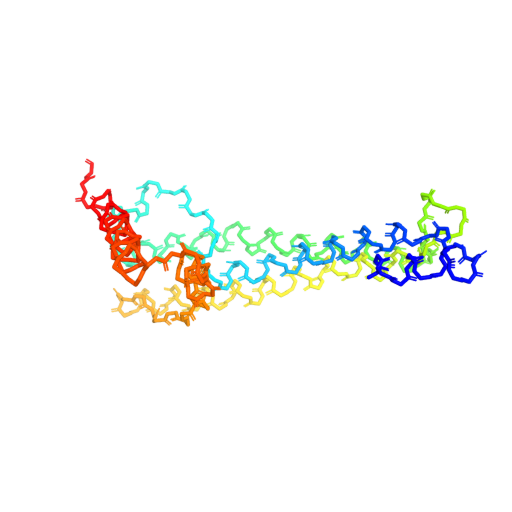5.190 1.00 75.31 171 MET A CA 1
ATOM 1333 C C . MET A 1 171 ? 15.589 17.976 26.065 1.00 75.31 171 MET A C 1
ATOM 1335 O O . MET A 1 171 ? 14.515 17.552 25.653 1.00 75.31 171 MET A O 1
ATOM 1339 N N . GLU A 1 172 ? 15.690 18.603 27.240 1.00 80.25 172 GLU A N 1
ATOM 1340 C CA . GLU A 1 172 ? 14.542 18.855 28.121 1.00 80.25 172 GLU A CA 1
ATOM 1341 C C . GLU A 1 172 ? 13.502 19.759 27.447 1.00 80.25 172 GLU A C 1
ATOM 1343 O O . GLU A 1 172 ? 12.304 19.503 27.538 1.00 80.25 172 GLU A O 1
ATOM 1348 N N . GLY A 1 173 ? 13.950 20.790 26.725 1.00 79.00 173 GLY A N 1
ATOM 1349 C CA . GLY A 1 173 ? 13.084 21.677 25.956 1.00 79.00 173 GLY A CA 1
ATOM 1350 C C . GLY A 1 173 ? 12.372 20.957 24.812 1.00 79.00 173 GLY A C 1
ATOM 1351 O O . GLY A 1 173 ? 11.168 21.136 24.646 1.00 79.00 173 GLY A O 1
ATOM 1352 N N . ALA A 1 174 ? 13.082 20.119 24.053 1.00 73.00 174 ALA A N 1
ATOM 1353 C CA . ALA A 1 174 ? 12.493 19.305 22.992 1.00 73.00 174 ALA A CA 1
ATOM 1354 C C . ALA A 1 174 ? 11.453 18.326 23.553 1.00 73.00 174 ALA A C 1
ATOM 1356 O O . ALA A 1 174 ? 10.330 18.279 23.054 1.00 73.00 174 ALA A O 1
ATOM 1357 N N . HIS A 1 175 ? 11.782 17.637 24.648 1.00 74.94 175 HIS A N 1
ATOM 1358 C CA . HIS A 1 175 ? 10.872 16.711 25.315 1.00 74.94 175 HIS A CA 1
ATOM 1359 C C . HIS A 1 175 ? 9.636 17.425 25.884 1.00 74.94 175 HIS A C 1
ATOM 1361 O O . HIS A 1 175 ? 8.521 16.945 25.716 1.00 74.94 175 HIS A O 1
ATOM 1367 N N . ALA A 1 176 ? 9.796 18.616 26.469 1.00 77.56 176 ALA A N 1
ATOM 1368 C CA . ALA A 1 176 ? 8.678 19.422 26.955 1.00 77.56 176 ALA A CA 1
ATOM 1369 C C . ALA A 1 176 ? 7.788 19.953 25.819 1.00 77.56 176 ALA A C 1
ATOM 1371 O O . ALA A 1 176 ? 6.571 20.043 25.981 1.00 77.56 176 ALA A O 1
ATOM 1372 N N . ILE A 1 177 ? 8.368 20.314 24.669 1.00 71.62 177 ILE A N 1
ATOM 1373 C CA . ILE A 1 177 ? 7.611 20.729 23.478 1.00 71.62 177 ILE A CA 1
ATOM 1374 C C . ILE A 1 177 ? 6.821 19.548 22.923 1.00 71.62 177 ILE A C 1
ATOM 1376 O O . ILE A 1 177 ? 5.647 19.713 22.596 1.00 71.62 177 ILE A O 1
ATOM 1380 N N . ASP A 1 178 ? 7.439 18.375 22.841 1.00 68.31 178 ASP A N 1
ATOM 1381 C CA . ASP A 1 178 ? 6.794 17.161 22.363 1.00 68.31 178 ASP A CA 1
ATOM 1382 C C . ASP A 1 178 ? 5.685 16.692 23.321 1.00 68.31 178 ASP A C 1
ATOM 1384 O O . ASP A 1 178 ? 4.552 16.460 22.902 1.00 68.31 178 ASP A O 1
ATOM 1388 N N . GLU A 1 179 ? 5.933 16.689 24.631 1.00 70.50 179 GLU A N 1
ATOM 1389 C CA . GLU A 1 179 ? 4.923 16.405 25.653 1.00 70.50 179 GLU A CA 1
ATOM 1390 C C . GLU A 1 179 ? 3.774 17.427 25.607 1.00 70.50 179 GLU A C 1
ATOM 1392 O O . GLU A 1 179 ? 2.598 17.055 25.648 1.00 70.50 179 GLU A O 1
ATOM 1397 N N . ALA A 1 180 ? 4.077 18.716 25.426 1.00 70.25 180 ALA A N 1
ATOM 1398 C CA . ALA A 1 180 ? 3.068 19.755 25.247 1.00 70.25 180 ALA A CA 1
ATOM 1399 C C . ALA A 1 180 ? 2.287 19.598 23.934 1.00 70.25 180 ALA A C 1
ATOM 1401 O O . ALA A 1 180 ? 1.085 19.865 23.921 1.00 70.25 180 ALA A O 1
ATOM 1402 N N . ALA A 1 181 ? 2.921 19.166 22.843 1.00 60.34 181 ALA A N 1
ATOM 1403 C CA . ALA A 1 181 ? 2.266 18.884 21.568 1.00 60.34 181 ALA A CA 1
ATOM 1404 C C . ALA A 1 181 ? 1.345 17.661 21.678 1.00 60.34 181 ALA A C 1
ATOM 1406 O O . ALA A 1 181 ? 0.185 17.732 21.262 1.00 60.34 181 ALA A O 1
ATOM 1407 N N . ARG A 1 182 ? 1.794 16.587 22.344 1.00 60.47 182 ARG A N 1
ATOM 1408 C CA . ARG A 1 182 ? 0.962 15.422 22.678 1.00 60.47 182 ARG A CA 1
ATOM 1409 C C . ARG A 1 182 ? -0.219 15.831 23.555 1.00 60.47 182 ARG A C 1
ATOM 1411 O O . ARG A 1 182 ? -1.360 15.526 23.214 1.00 60.47 182 ARG A O 1
ATOM 1418 N N . HIS A 1 183 ? -0.006 16.608 24.614 1.00 52.91 183 HIS A N 1
ATOM 1419 C CA . HIS A 1 183 ? -1.096 17.113 25.452 1.00 52.91 183 HIS A CA 1
ATOM 1420 C C . HIS A 1 183 ? -2.056 18.033 24.695 1.00 52.91 183 HIS A C 1
ATOM 1422 O O . HIS A 1 183 ? -3.263 17.949 24.913 1.00 52.91 183 HIS A O 1
ATOM 1428 N N . ARG A 1 184 ? -1.567 18.879 23.782 1.00 49.09 184 ARG A N 1
ATOM 1429 C CA . ARG A 1 184 ? -2.418 19.757 22.969 1.00 49.09 184 ARG A CA 1
ATOM 1430 C C . ARG A 1 184 ? -3.265 18.953 21.981 1.00 49.09 184 ARG A C 1
ATOM 1432 O O . ARG A 1 184 ? -4.458 19.214 21.895 1.00 49.09 184 ARG A O 1
ATOM 1439 N N . SER A 1 185 ? -2.702 17.908 21.369 1.00 43.88 185 SER A N 1
ATOM 1440 C CA . SER A 1 185 ? -3.458 16.964 20.533 1.00 43.88 185 SER A CA 1
ATOM 1441 C C . SER A 1 185 ? -4.554 16.227 21.319 1.00 43.88 185 SER A C 1
ATOM 1443 O O . SER A 1 185 ? -5.653 16.021 20.811 1.00 43.88 185 SER A O 1
ATOM 1445 N N . VAL A 1 186 ? -4.304 15.909 22.596 1.00 43.81 186 VAL A N 1
ATOM 1446 C CA . VAL A 1 186 ? -5.278 15.277 23.503 1.00 43.81 186 VAL A CA 1
ATOM 1447 C C . VAL A 1 186 ? -6.340 16.272 23.999 1.00 43.81 186 VAL A C 1
ATOM 1449 O O . VAL A 1 186 ? -7.492 15.885 24.193 1.00 43.81 186 VAL A O 1
ATOM 1452 N N . VAL A 1 187 ? -5.987 17.546 24.206 1.00 43.22 187 VAL A N 1
ATOM 1453 C CA . VAL A 1 187 ? -6.900 18.602 24.685 1.00 43.22 187 VAL A CA 1
ATOM 1454 C C . VAL A 1 187 ? -7.792 19.143 23.564 1.00 43.22 187 VAL A C 1
ATOM 1456 O O . VAL A 1 187 ? -8.983 19.330 23.807 1.00 43.22 187 VAL A O 1
ATOM 1459 N N . GLU A 1 188 ? -7.287 19.307 22.336 1.00 41.94 188 GLU A N 1
ATOM 1460 C CA . GLU A 1 188 ? -8.130 19.579 21.155 1.00 41.94 188 GLU A CA 1
ATOM 1461 C C . GLU A 1 188 ? -9.102 18.424 20.870 1.00 41.94 188 GLU A C 1
ATOM 1463 O O . GLU A 1 188 ? -10.198 18.654 20.376 1.00 41.94 188 GLU A O 1
ATOM 1468 N N . HIS A 1 189 ? -8.773 17.191 21.270 1.00 45.72 189 HIS A N 1
ATOM 1469 C CA . HIS A 1 189 ? -9.703 16.056 21.219 1.00 45.72 189 HIS A CA 1
ATOM 1470 C C . HIS A 1 189 ? -10.797 16.079 22.303 1.00 45.72 189 HIS A C 1
ATOM 1472 O O . HIS A 1 189 ? -11.731 15.279 22.246 1.00 45.72 189 HIS A O 1
ATOM 1478 N N . LYS A 1 190 ? -10.686 16.944 23.321 1.00 38.81 190 LYS A N 1
ATOM 1479 C CA . LYS A 1 190 ? -11.548 16.928 24.518 1.00 38.81 190 LYS A CA 1
ATOM 1480 C C . LYS A 1 190 ? -12.441 18.156 24.672 1.00 38.81 190 LYS A C 1
ATOM 1482 O O . LYS A 1 190 ? -13.283 18.150 25.570 1.00 38.81 190 LYS A O 1
ATOM 1487 N N . ASN A 1 191 ? -12.276 19.178 23.836 1.00 32.97 191 ASN A N 1
ATOM 1488 C CA . ASN A 1 191 ? -13.108 20.377 23.862 1.00 32.97 191 ASN A CA 1
ATOM 1489 C C . ASN A 1 191 ? -13.854 20.509 22.516 1.00 32.97 191 ASN A C 1
ATOM 1491 O O . ASN A 1 191 ? -13.180 20.712 21.508 1.00 32.97 191 ASN A O 1
ATOM 1495 N N . PRO A 1 192 ? -15.191 20.319 22.487 1.00 43.19 192 PRO A N 1
ATOM 1496 C CA . PRO A 1 192 ? -16.006 20.401 21.272 1.00 43.19 192 PRO A CA 1
ATOM 1497 C C . PRO A 1 192 ? -16.058 21.799 20.647 1.00 43.19 192 PRO A C 1
ATOM 1499 O O . PRO A 1 192 ? -15.883 22.790 21.396 1.00 43.19 192 PRO A O 1
#

Mean predicted aligned error: 11.68 Å

Nearest PDB structures (foldseek):
  7qha-assembly1_A  TM=8.462E-01  e=3.702E-04  Photobacterium profundum SS9

pLDDT: mean 81.61, std 13.94, range [32.97, 97.69]